Protein AF-A0A7C0UHA0-F1 (afdb_monomer_lite)

Structure (mmCIF, N/CA/C/O backbone):
data_AF-A0A7C0UHA0-F1
#
_entry.id   AF-A0A7C0UHA0-F1
#
loop_
_atom_site.group_PDB
_atom_site.id
_atom_site.type_symbol
_atom_site.label_atom_id
_atom_site.label_alt_id
_atom_site.label_comp_id
_atom_site.label_asym_id
_atom_site.label_entity_id
_atom_site.label_seq_id
_atom_site.pdbx_PDB_ins_code
_atom_site.Cartn_x
_atom_site.Cartn_y
_atom_site.Cartn_z
_atom_site.occupancy
_atom_site.B_iso_or_equiv
_atom_site.auth_seq_id
_atom_site.auth_comp_id
_atom_site.auth_asym_id
_atom_site.auth_atom_id
_atom_site.pdbx_PDB_model_num
ATOM 1 N N . MET A 1 1 ? -36.559 15.722 -3.805 1.00 41.97 1 MET A N 1
ATOM 2 C CA . MET A 1 1 ? -35.726 14.873 -4.684 1.00 41.97 1 MET A CA 1
ATOM 3 C C . MET A 1 1 ? -35.738 13.474 -4.104 1.00 41.97 1 MET A C 1
ATOM 5 O O . MET A 1 1 ? -35.528 13.350 -2.907 1.00 41.97 1 MET A O 1
ATOM 9 N N . LYS A 1 2 ? -36.074 12.450 -4.891 1.00 35.34 2 LYS A N 1
ATOM 10 C CA . LYS A 1 2 ? -36.015 11.061 -4.423 1.00 35.34 2 LYS A CA 1
ATOM 11 C C . LYS A 1 2 ? -34.538 10.680 -4.286 1.00 35.34 2 LYS A C 1
ATOM 13 O O . LYS A 1 2 ? -33.878 10.497 -5.303 1.00 35.34 2 LYS A O 1
ATOM 18 N N . SER A 1 3 ? -34.020 10.620 -3.060 1.00 50.97 3 SER A N 1
ATOM 19 C CA . SER A 1 3 ? -32.762 9.931 -2.776 1.00 50.97 3 SER A CA 1
ATOM 20 C C . SER A 1 3 ? -33.028 8.439 -2.930 1.00 50.97 3 SER A C 1
ATOM 22 O O . SER 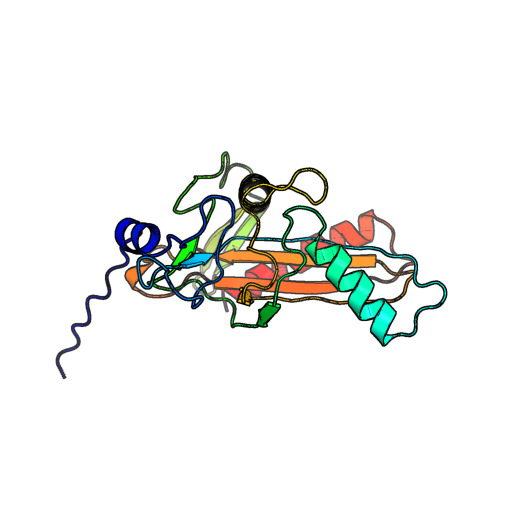A 1 3 ? -33.763 7.866 -2.136 1.00 50.97 3 SER A O 1
ATOM 24 N N . ASN A 1 4 ? -32.511 7.838 -3.990 1.00 47.25 4 ASN A N 1
ATOM 25 C CA . ASN A 1 4 ? -32.439 6.391 -4.142 1.00 47.25 4 ASN A CA 1
ATOM 26 C C . ASN A 1 4 ? -31.313 6.109 -5.130 1.00 47.25 4 ASN A C 1
ATOM 28 O O . ASN A 1 4 ? -31.542 5.820 -6.301 1.00 47.25 4 ASN A O 1
ATOM 32 N N . SER A 1 5 ? -30.081 6.238 -4.661 1.00 51.94 5 SER A N 1
ATOM 33 C CA . SER A 1 5 ? -28.991 5.487 -5.256 1.00 51.94 5 SER A CA 1
ATOM 34 C C . SER A 1 5 ? -28.616 4.411 -4.248 1.00 51.94 5 SER A C 1
ATOM 36 O O . SER A 1 5 ? -27.812 4.652 -3.351 1.00 51.94 5 SER A O 1
ATOM 38 N N . ASN A 1 6 ? -29.265 3.250 -4.358 1.00 59.28 6 ASN A N 1
ATOM 39 C CA . ASN A 1 6 ? -28.831 2.022 -3.695 1.00 59.28 6 ASN A CA 1
ATOM 40 C C . ASN A 1 6 ? -27.513 1.583 -4.348 1.00 59.28 6 ASN A C 1
ATOM 42 O O . ASN A 1 6 ? -27.496 0.651 -5.148 1.00 59.28 6 ASN A O 1
ATOM 46 N N . TYR A 1 7 ? -26.422 2.298 -4.084 1.00 72.06 7 TYR A N 1
ATOM 47 C CA . TYR A 1 7 ? -25.094 1.800 -4.404 1.00 72.06 7 TYR A CA 1
ATOM 48 C C . TYR A 1 7 ? -24.755 0.739 -3.361 1.00 72.06 7 TYR A C 1
ATOM 50 O O . TYR A 1 7 ? -24.216 1.040 -2.304 1.00 72.06 7 TYR A O 1
ATOM 58 N N . GLN A 1 8 ? -25.177 -0.493 -3.628 1.00 89.62 8 GLN A N 1
ATOM 59 C CA . GLN A 1 8 ? -24.860 -1.631 -2.782 1.00 89.62 8 GLN A CA 1
ATOM 60 C C . GLN A 1 8 ? -23.464 -2.127 -3.145 1.00 89.62 8 GLN A C 1
ATOM 62 O O . GLN A 1 8 ? -23.189 -2.394 -4.316 1.00 89.62 8 GLN A O 1
ATOM 67 N N . TYR A 1 9 ? -22.588 -2.234 -2.149 1.00 93.94 9 TYR A N 1
ATOM 68 C CA . TYR A 1 9 ? -21.296 -2.875 -2.343 1.00 93.94 9 TYR A CA 1
ATOM 69 C C . TYR A 1 9 ? -21.502 -4.364 -2.641 1.00 93.94 9 TYR A C 1
ATOM 71 O O . TYR A 1 9 ? -22.124 -5.078 -1.851 1.00 93.94 9 TYR A O 1
ATOM 79 N N . ASP A 1 10 ? -20.975 -4.817 -3.776 1.00 93.94 10 ASP A N 1
ATOM 80 C CA . ASP A 1 10 ? -20.978 -6.216 -4.192 1.00 93.94 10 ASP A CA 1
ATOM 81 C C . ASP A 1 10 ? -19.529 -6.652 -4.477 1.00 93.94 10 ASP A C 1
ATOM 83 O O . ASP A 1 10 ? -18.988 -6.327 -5.541 1.00 93.94 10 ASP A O 1
ATOM 87 N N . PRO A 1 11 ? -18.869 -7.355 -3.536 1.00 93.38 11 PRO A N 1
ATOM 88 C CA . PRO A 1 11 ? -17.482 -7.768 -3.708 1.00 93.38 11 PRO A CA 1
ATOM 89 C C . PRO A 1 11 ? -17.306 -8.715 -4.896 1.00 93.38 11 PRO A C 1
ATOM 91 O O . PRO A 1 11 ? -16.281 -8.647 -5.566 1.00 93.38 11 PRO A O 1
ATOM 94 N N . GLU A 1 12 ? -18.288 -9.568 -5.201 1.00 95.19 12 GLU A N 1
ATOM 95 C CA . GLU A 1 12 ? -18.186 -10.520 -6.307 1.00 95.19 12 GLU A CA 1
ATOM 96 C C . GLU A 1 12 ? -18.214 -9.789 -7.653 1.00 95.19 12 GLU A C 1
ATOM 98 O O . GLU A 1 12 ? -17.361 -10.034 -8.509 1.00 95.19 12 GLU A O 1
ATOM 103 N N . ALA A 1 13 ? -19.129 -8.828 -7.819 1.00 95.56 13 ALA A N 1
ATOM 104 C CA . ALA A 1 13 ? -19.167 -7.986 -9.014 1.00 95.56 13 ALA A CA 1
ATOM 105 C C . ALA A 1 13 ? -17.880 -7.163 -9.184 1.00 95.56 13 ALA A C 1
ATOM 107 O O . ALA A 1 13 ? -17.364 -7.051 -10.298 1.00 95.56 13 ALA A O 1
ATOM 108 N N . VAL A 1 14 ? -17.337 -6.620 -8.087 1.00 96.94 14 VAL A N 1
ATOM 109 C CA . VAL A 1 14 ? -16.064 -5.885 -8.107 1.00 96.94 14 VAL A CA 1
ATOM 110 C C . VAL A 1 14 ? -14.909 -6.784 -8.535 1.00 96.94 14 VAL A C 1
ATOM 112 O O . VAL A 1 14 ? -14.166 -6.418 -9.441 1.00 96.94 14 VAL A O 1
ATOM 115 N N . ILE A 1 15 ? -14.768 -7.960 -7.922 1.00 97.00 15 ILE A N 1
ATOM 116 C CA . ILE A 1 15 ? -13.673 -8.894 -8.205 1.00 97.00 15 ILE A CA 1
ATOM 117 C C . ILE A 1 15 ? -13.745 -9.382 -9.655 1.00 97.00 15 ILE A C 1
ATOM 119 O O . ILE A 1 15 ? -12.743 -9.345 -10.368 1.00 97.00 15 ILE A O 1
ATOM 123 N N . ASN A 1 16 ? -14.933 -9.766 -10.126 1.00 96.56 16 ASN A N 1
ATOM 124 C CA . ASN A 1 16 ? -15.129 -10.217 -11.506 1.00 96.56 16 ASN A CA 1
ATOM 125 C C . ASN A 1 16 ? -14.888 -9.098 -12.532 1.00 96.56 16 ASN A C 1
ATOM 127 O O . ASN A 1 16 ? -14.521 -9.377 -13.674 1.00 96.56 16 ASN A O 1
ATOM 131 N N . GLY A 1 17 ? -15.069 -7.838 -12.131 1.00 96.38 17 GL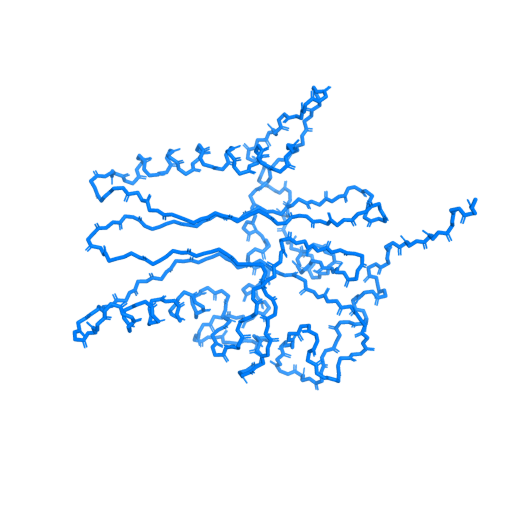Y A N 1
ATOM 132 C CA . GLY A 1 17 ? -14.764 -6.652 -12.929 1.00 96.38 17 GLY A CA 1
ATOM 133 C C . GLY A 1 17 ? -13.315 -6.162 -12.832 1.00 96.38 17 GLY A C 1
ATOM 134 O O . GLY A 1 17 ? -13.022 -5.124 -13.416 1.00 96.38 17 GLY A O 1
ATOM 135 N N . ALA A 1 18 ? -12.442 -6.851 -12.091 1.00 97.12 18 ALA A N 1
ATOM 136 C CA . ALA A 1 18 ? -11.051 -6.466 -11.844 1.00 97.12 18 ALA A CA 1
ATOM 137 C C . ALA A 1 18 ? -10.043 -7.485 -12.418 1.00 97.12 18 ALA A C 1
ATOM 139 O O . ALA A 1 18 ? -8.989 -7.723 -11.827 1.00 97.12 18 ALA A O 1
ATOM 140 N N . VAL A 1 19 ? -10.370 -8.111 -13.553 1.00 96.44 19 VAL A N 1
ATOM 141 C CA . VAL A 1 19 ? -9.507 -9.090 -14.235 1.00 96.44 19 VAL A CA 1
ATOM 142 C C . VAL A 1 19 ? -8.822 -8.410 -15.420 1.00 96.44 19 VAL A C 1
ATOM 144 O O . VAL A 1 19 ? -9.500 -7.838 -16.272 1.00 96.44 19 VAL A O 1
ATOM 147 N N . GLY A 1 20 ? -7.487 -8.434 -15.449 1.00 94.62 20 GLY A N 1
ATOM 148 C CA . GLY A 1 20 ? -6.684 -7.888 -16.549 1.00 94.62 20 GLY A CA 1
ATOM 149 C C . GLY A 1 20 ? -6.580 -8.835 -17.749 1.00 94.62 20 GLY A C 1
ATOM 150 O O . GLY A 1 20 ? -7.027 -9.978 -17.685 1.00 94.62 20 GLY A O 1
ATOM 151 N N . SER A 1 21 ? -5.965 -8.359 -18.832 1.00 93.44 21 SER A N 1
ATOM 152 C CA . SER A 1 21 ? -5.738 -9.127 -20.068 1.00 93.44 21 SER A CA 1
ATOM 153 C C . SER A 1 21 ? -4.567 -10.110 -20.002 1.00 93.44 21 SER A C 1
ATOM 155 O O . SER A 1 21 ? -4.439 -10.956 -20.883 1.00 93.44 21 SER A O 1
ATOM 157 N N . GLU A 1 22 ? -3.700 -9.973 -19.000 1.00 95.62 22 GLU A N 1
ATOM 158 C CA . GLU A 1 22 ? -2.449 -10.719 -18.892 1.00 95.62 22 GLU A CA 1
ATOM 159 C C . GLU A 1 22 ? -2.578 -11.883 -17.906 1.00 95.62 22 GLU A C 1
ATOM 161 O O . GLU A 1 22 ? -3.035 -11.702 -16.777 1.00 95.62 22 GLU A O 1
ATOM 166 N N . ASP A 1 23 ? -2.111 -13.065 -18.311 1.00 94.25 23 ASP A N 1
ATOM 167 C CA . ASP A 1 23 ? -2.143 -14.269 -17.469 1.00 94.25 23 ASP A CA 1
ATOM 168 C C . ASP A 1 23 ? -1.062 -14.242 -16.372 1.00 94.25 23 ASP A C 1
ATOM 170 O O . ASP A 1 23 ? -1.275 -14.714 -15.253 1.00 94.25 23 ASP A O 1
ATOM 174 N N . ASP A 1 24 ? 0.105 -13.676 -16.693 1.00 96.56 24 ASP A N 1
ATOM 175 C CA . ASP A 1 24 ? 1.300 -13.726 -15.843 1.00 96.56 24 ASP A CA 1
ATOM 176 C C . ASP A 1 24 ? 1.510 -12.456 -15.006 1.00 96.56 24 ASP A C 1
ATOM 178 O O . ASP A 1 24 ? 2.382 -12.430 -14.137 1.00 96.56 24 ASP A O 1
ATOM 182 N N . PHE A 1 25 ? 0.721 -11.401 -15.231 1.00 97.94 25 PHE A N 1
ATOM 183 C CA . PHE A 1 25 ? 0.912 -10.104 -14.581 1.00 97.94 25 PHE A CA 1
ATOM 184 C C . PHE A 1 25 ? -0.397 -9.514 -14.074 1.00 97.94 25 PHE A C 1
ATOM 186 O O . PHE A 1 25 ? -1.432 -9.562 -14.734 1.00 97.94 25 PHE A O 1
ATOM 193 N N . CYS A 1 26 ? -0.336 -8.859 -12.917 1.00 97.75 26 CYS A N 1
ATOM 194 C CA . CYS A 1 26 ? -1.403 -7.945 -12.539 1.00 97.75 26 CYS A CA 1
ATOM 195 C C . CYS A 1 26 ? -1.353 -6.677 -13.405 1.00 97.75 26 CYS A C 1
ATOM 197 O O . CYS A 1 26 ? -0.287 -6.202 -13.802 1.00 97.75 26 CYS A O 1
ATOM 199 N N . MET A 1 27 ? -2.522 -6.086 -13.637 1.00 95.81 27 MET A N 1
ATOM 200 C CA . MET A 1 27 ? -2.668 -4.827 -14.363 1.00 95.81 27 MET A CA 1
ATOM 201 C C . MET A 1 27 ? -3.122 -3.727 -13.408 1.00 95.81 27 MET A C 1
ATOM 203 O O . MET A 1 27 ? -3.935 -3.960 -12.513 1.00 95.81 27 MET A O 1
ATOM 207 N N . GLY A 1 28 ? -2.597 -2.514 -13.585 1.00 95.19 28 GLY A N 1
ATOM 208 C CA . GLY A 1 28 ? -3.086 -1.359 -12.838 1.00 95.19 28 GLY A CA 1
ATOM 209 C C . GLY A 1 28 ? -4.507 -0.987 -13.268 1.00 95.19 28 GLY A C 1
ATOM 210 O O . GLY A 1 28 ? -4.880 -1.151 -14.432 1.00 95.19 28 GLY A O 1
ATOM 211 N N . TYR A 1 29 ? -5.302 -0.447 -12.347 1.00 95.12 29 TYR A N 1
ATOM 212 C CA . TYR A 1 29 ? -6.627 0.080 -12.675 1.00 95.12 29 TYR A CA 1
ATOM 213 C C . TYR A 1 29 ? -6.539 1.164 -13.767 1.00 95.12 29 TYR A C 1
ATOM 215 O O . TYR A 1 29 ? -5.592 1.948 -13.780 1.00 95.12 29 TYR A O 1
ATOM 223 N N . LEU A 1 30 ? -7.535 1.212 -14.661 1.00 92.81 30 LEU A N 1
ATOM 224 C CA . LEU A 1 30 ? -7.614 2.082 -15.852 1.00 92.81 30 LEU A CA 1
ATOM 225 C C . LEU A 1 30 ? -6.666 1.744 -17.015 1.00 92.81 30 LEU A C 1
ATOM 227 O O . LEU A 1 30 ? -6.732 2.423 -18.042 1.00 92.81 30 LEU A O 1
ATOM 231 N N . ASN A 1 31 ? -5.830 0.705 -16.914 1.00 93.81 31 ASN A N 1
ATOM 232 C CA . ASN A 1 31 ? -5.215 0.148 -18.123 1.00 93.81 31 ASN A CA 1
ATOM 233 C C . ASN A 1 31 ? -6.309 -0.478 -19.015 1.00 93.81 31 ASN A C 1
ATOM 235 O O . ASN A 1 31 ? -7.347 -0.903 -18.495 1.00 93.81 31 ASN A O 1
ATOM 239 N N . PRO A 1 32 ? -6.122 -0.494 -20.348 1.00 92.62 32 PRO A N 1
ATOM 240 C CA . PRO A 1 32 ? -7.105 -1.059 -21.268 1.00 92.62 32 PRO A CA 1
ATOM 241 C C . PRO A 1 32 ? -7.346 -2.553 -21.010 1.00 92.62 32 PRO A C 1
ATOM 243 O O . PRO A 1 32 ? -6.549 -3.224 -20.359 1.00 92.62 32 PRO A O 1
ATOM 246 N N . ASP A 1 33 ? -8.459 -3.049 -21.550 1.00 93.12 33 ASP A N 1
ATOM 247 C CA . ASP A 1 33 ? -8.808 -4.475 -21.617 1.00 93.12 33 ASP A CA 1
ATOM 248 C C . ASP A 1 33 ? -9.088 -5.175 -20.274 1.00 93.12 33 ASP A C 1
ATOM 250 O O . ASP A 1 33 ? -9.192 -6.400 -20.217 1.00 93.12 33 ASP A O 1
ATOM 254 N N . ALA A 1 34 ? -9.308 -4.408 -19.200 1.00 91.00 34 ALA A N 1
ATOM 255 C CA . ALA A 1 34 ? -9.894 -4.941 -17.972 1.00 91.00 34 ALA A CA 1
ATOM 256 C C . ALA A 1 34 ? -11.340 -5.428 -18.201 1.00 91.00 34 ALA A C 1
ATOM 258 O O . ALA A 1 34 ? -12.113 -4.819 -18.947 1.00 91.00 34 ALA A O 1
ATOM 259 N N . SER A 1 35 ? -11.734 -6.499 -17.506 1.00 93.81 35 SER A N 1
ATOM 260 C CA . SER A 1 35 ? -13.065 -7.117 -1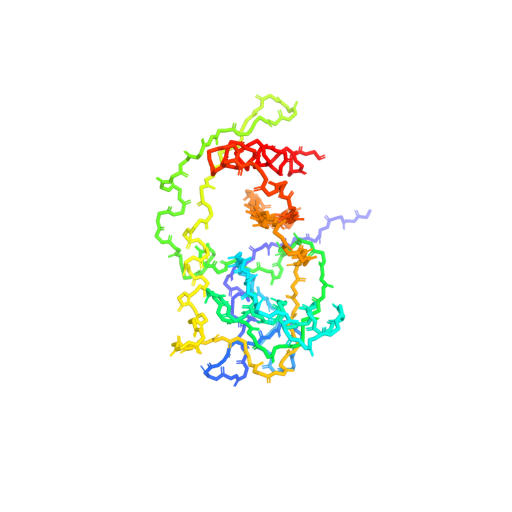7.618 1.00 93.81 35 SER A CA 1
ATOM 261 C C . SER A 1 35 ? -14.225 -6.209 -17.188 1.00 93.81 35 SER A C 1
ATOM 263 O O . SER A 1 35 ? -15.377 -6.462 -17.550 1.00 93.81 35 SER A O 1
ATOM 265 N N . GLY A 1 36 ? -13.951 -5.158 -16.414 1.00 94.62 36 GLY A N 1
ATOM 266 C CA . GLY A 1 36 ? -14.956 -4.229 -15.920 1.00 94.62 36 GLY A CA 1
ATOM 267 C C . GLY A 1 36 ? -14.362 -3.008 -15.221 1.00 94.62 36 GLY A C 1
ATOM 268 O O . GLY A 1 36 ? -13.251 -2.573 -15.508 1.00 94.62 36 GLY A O 1
ATOM 269 N N . ASN A 1 37 ? -15.147 -2.433 -14.307 1.00 94.19 37 ASN A N 1
ATOM 270 C CA . ASN A 1 37 ? -14.803 -1.200 -13.585 1.00 94.19 37 ASN A CA 1
ATOM 271 C C . ASN A 1 37 ? -14.272 -1.453 -12.164 1.00 94.19 37 ASN A C 1
ATOM 273 O O . ASN A 1 37 ? -14.151 -0.507 -11.382 1.00 94.19 37 ASN A O 1
ATOM 277 N N . GLY A 1 38 ? -14.050 -2.717 -11.801 1.00 96.50 38 GLY A N 1
ATOM 278 C CA . GLY A 1 38 ? -13.551 -3.088 -10.485 1.00 96.50 38 GLY A CA 1
ATOM 279 C C . GLY A 1 38 ? -12.047 -2.856 -10.374 1.00 96.50 38 GLY A C 1
ATOM 280 O O . GLY A 1 38 ? -11.328 -2.847 -11.372 1.00 96.50 38 GLY A O 1
ATOM 281 N N . TYR A 1 39 ? -11.555 -2.699 -9.151 1.00 97.44 39 TYR A N 1
ATOM 282 C CA . TYR A 1 39 ? -10.124 -2.723 -8.867 1.00 97.44 39 TYR A CA 1
ATOM 283 C C . TYR A 1 39 ? -9.824 -3.441 -7.559 1.00 97.44 39 TYR A C 1
ATOM 285 O O . TYR A 1 39 ? -10.626 -3.448 -6.623 1.00 97.44 39 TYR A O 1
ATOM 293 N N . ILE A 1 40 ? -8.626 -4.017 -7.488 1.00 98.19 40 ILE A N 1
ATOM 294 C CA . ILE A 1 40 ? -8.110 -4.641 -6.276 1.00 98.19 40 ILE A CA 1
ATOM 295 C C . ILE A 1 40 ? -7.020 -3.747 -5.684 1.00 98.19 40 ILE A C 1
ATOM 297 O O . ILE A 1 40 ? -5.991 -3.505 -6.308 1.00 98.19 40 ILE A O 1
ATOM 301 N N . SER A 1 41 ? -7.244 -3.257 -4.469 1.00 97.88 41 SER A N 1
ATOM 302 C CA . SER A 1 41 ? -6.224 -2.602 -3.655 1.00 97.88 41 SER A CA 1
ATOM 303 C C . SER A 1 41 ? -5.452 -3.645 -2.849 1.00 97.88 41 SER A C 1
ATOM 305 O O . SER A 1 41 ? -6.016 -4.618 -2.352 1.00 97.88 41 SER A O 1
ATOM 307 N N . THR A 1 42 ? -4.156 -3.425 -2.675 1.00 97.88 42 THR A N 1
ATOM 308 C CA . THR A 1 42 ? -3.269 -4.296 -1.898 1.00 97.88 42 THR A CA 1
ATOM 309 C C . THR A 1 42 ? -2.266 -3.434 -1.135 1.00 97.88 42 THR A C 1
ATOM 311 O O . THR A 1 42 ? -2.123 -2.253 -1.449 1.00 97.88 42 THR A O 1
ATOM 314 N N . LEU A 1 43 ? -1.599 -3.980 -0.116 1.00 97.62 43 LEU A N 1
ATOM 315 C CA . LEU A 1 43 ? -0.708 -3.197 0.743 1.00 97.62 43 LEU A CA 1
ATOM 316 C C . LEU A 1 43 ? 0.750 -3.573 0.508 1.00 97.62 43 LEU A C 1
ATOM 318 O O . LEU A 1 43 ? 1.121 -4.744 0.576 1.00 97.62 43 LEU A O 1
ATOM 322 N N . LYS A 1 44 ? 1.594 -2.560 0.338 1.00 97.31 44 LYS A N 1
ATOM 323 C CA . LYS A 1 44 ? 3.047 -2.698 0.343 1.00 97.31 44 LYS A CA 1
ATOM 324 C C . LYS A 1 44 ? 3.620 -1.725 1.363 1.00 97.31 44 LYS A C 1
ATOM 326 O O . LYS A 1 44 ? 3.225 -0.567 1.411 1.00 97.31 44 LYS A O 1
ATOM 331 N N . LEU A 1 45 ? 4.564 -2.212 2.156 1.00 96.94 45 LEU A N 1
ATOM 332 C CA . LEU A 1 45 ? 5.358 -1.415 3.076 1.00 96.94 45 LEU A CA 1
ATOM 333 C C . LEU A 1 45 ? 6.788 -1.926 2.981 1.00 96.94 45 LEU A C 1
ATOM 335 O O . LEU A 1 45 ? 7.010 -3.119 3.165 1.00 96.94 45 LEU A O 1
ATOM 339 N N . SER A 1 46 ? 7.731 -1.051 2.651 1.00 96.75 46 SER A N 1
ATOM 340 C CA . SER A 1 46 ? 9.130 -1.434 2.496 1.00 96.75 46 SER A CA 1
ATOM 341 C C . SER A 1 46 ? 10.055 -0.276 2.850 1.00 96.75 46 SER A C 1
ATOM 343 O O . SER A 1 46 ? 9.634 0.881 2.943 1.00 96.75 46 SER A O 1
ATOM 345 N N . VAL A 1 47 ? 11.321 -0.619 3.063 1.00 95.44 47 VAL A N 1
ATOM 346 C CA . VAL A 1 47 ? 12.440 0.312 3.184 1.00 95.44 47 VAL A CA 1
ATOM 347 C C . VAL A 1 47 ? 13.589 -0.192 2.312 1.00 95.44 47 VAL A C 1
ATOM 349 O O . VAL A 1 47 ? 13.864 -1.392 2.236 1.00 95.44 47 VAL A O 1
ATOM 352 N N . GLY A 1 48 ? 14.269 0.732 1.636 1.00 92.94 48 GLY A N 1
ATOM 353 C CA . GLY A 1 48 ? 15.383 0.442 0.738 1.00 92.94 48 GLY A CA 1
ATOM 354 C C . GLY A 1 48 ? 16.632 1.221 1.127 1.00 92.94 48 GLY A C 1
ATOM 355 O O . GLY A 1 48 ? 16.556 2.370 1.551 1.00 92.94 48 GLY A O 1
ATOM 356 N N . MET A 1 49 ? 17.799 0.600 0.964 1.00 93.06 49 MET A N 1
ATOM 357 C CA . MET A 1 49 ? 19.092 1.266 1.108 1.00 93.06 49 MET A CA 1
ATOM 358 C C . MET A 1 49 ? 19.949 0.974 -0.113 1.00 93.06 49 MET A C 1
ATOM 360 O O . MET A 1 49 ? 20.001 -0.160 -0.591 1.00 93.06 49 MET A O 1
ATOM 364 N N . VAL A 1 50 ? 20.650 1.993 -0.598 1.00 92.81 50 VAL A N 1
ATOM 365 C CA . VAL A 1 50 ? 21.544 1.887 -1.753 1.00 92.81 50 VAL A CA 1
ATOM 366 C C . VAL A 1 50 ? 22.847 2.622 -1.476 1.00 92.81 50 VAL A C 1
ATOM 368 O O . VAL A 1 50 ? 22.897 3.571 -0.692 1.00 92.81 50 VAL A O 1
ATOM 371 N N . SER A 1 51 ? 23.925 2.179 -2.120 1.00 91.31 51 SER A N 1
ATOM 372 C CA . SER A 1 51 ? 25.166 2.947 -2.122 1.00 91.31 51 SER A CA 1
ATOM 373 C C . SER A 1 51 ? 25.027 4.120 -3.082 1.00 91.31 51 SER A C 1
ATOM 375 O O . SER A 1 51 ? 24.731 3.932 -4.256 1.00 91.31 51 SER A O 1
ATOM 377 N N . VAL A 1 52 ? 25.296 5.320 -2.583 1.00 85.75 52 VAL A N 1
ATOM 378 C CA . VAL A 1 52 ? 25.173 6.575 -3.336 1.00 85.75 52 VAL A CA 1
ATOM 379 C C . VAL A 1 52 ? 26.480 7.021 -4.004 1.00 85.75 52 VAL A C 1
ATOM 381 O O . VAL A 1 52 ? 26.656 8.173 -4.392 1.00 85.75 52 VAL A O 1
ATOM 384 N N . LYS A 1 53 ? 27.468 6.126 -4.099 1.00 89.50 53 LYS A N 1
ATOM 385 C CA . LYS A 1 53 ? 28.788 6.475 -4.632 1.00 89.50 53 LYS A CA 1
ATOM 386 C C . LYS A 1 53 ? 28.676 6.871 -6.109 1.00 89.50 53 LYS A C 1
ATOM 388 O O . LYS A 1 53 ? 28.250 6.063 -6.925 1.00 89.50 53 LYS A O 1
ATOM 393 N N . ASN A 1 54 ? 29.175 8.064 -6.440 1.00 90.69 54 ASN A N 1
ATOM 394 C CA . ASN A 1 54 ? 29.147 8.654 -7.786 1.00 90.69 54 ASN A CA 1
ATOM 395 C C . ASN A 1 54 ? 27.738 8.972 -8.317 1.00 90.69 54 ASN A C 1
ATOM 397 O O . ASN A 1 54 ? 27.561 9.054 -9.530 1.00 90.69 54 ASN A O 1
ATOM 401 N N . LEU A 1 55 ? 26.762 9.146 -7.428 1.00 91.62 55 LEU A N 1
ATOM 402 C CA . LEU A 1 55 ? 25.439 9.654 -7.768 1.00 91.62 55 LEU A CA 1
ATOM 403 C C . LEU A 1 55 ? 25.317 11.113 -7.310 1.00 91.62 55 LEU A C 1
ATOM 405 O O . LEU A 1 55 ? 25.989 11.541 -6.368 1.00 91.62 55 LEU A O 1
ATOM 409 N N . ASP A 1 56 ? 24.492 11.879 -8.012 1.00 92.50 56 ASP A N 1
ATOM 410 C CA . ASP A 1 56 ? 24.003 13.176 -7.544 1.00 92.50 56 ASP A CA 1
ATOM 411 C C . ASP A 1 56 ? 22.720 12.992 -6.722 1.00 92.50 56 ASP A C 1
ATOM 413 O O . ASP A 1 56 ? 22.098 11.938 -6.757 1.00 92.50 56 ASP A O 1
ATOM 417 N N . GLU A 1 57 ? 22.291 14.017 -5.991 1.00 91.38 57 GLU A N 1
ATOM 418 C CA . GLU A 1 57 ? 21.129 13.933 -5.092 1.00 91.38 57 GLU A CA 1
ATOM 419 C C . GLU A 1 57 ? 19.849 13.402 -5.768 1.00 91.38 57 GLU A C 1
ATOM 421 O O . GLU A 1 57 ? 19.081 12.663 -5.152 1.00 91.38 57 GLU A O 1
ATOM 426 N N . VAL A 1 58 ? 19.634 13.723 -7.047 1.00 93.94 58 VAL A N 1
ATOM 427 C CA . VAL A 1 58 ? 18.449 13.278 -7.793 1.00 93.94 58 VAL A CA 1
ATOM 428 C C . VAL A 1 58 ? 18.544 11.788 -8.108 1.00 93.94 58 VAL A C 1
ATOM 430 O O . VAL A 1 58 ? 17.602 11.036 -7.867 1.00 93.94 58 VAL A O 1
ATOM 433 N N . THR A 1 59 ? 19.688 11.346 -8.620 1.00 94.25 59 THR A N 1
ATOM 434 C CA . THR A 1 59 ? 19.932 9.936 -8.948 1.00 94.25 59 THR A CA 1
ATOM 435 C C . THR A 1 59 ? 20.054 9.060 -7.700 1.00 94.25 59 THR A C 1
ATOM 437 O O . THR A 1 59 ? 19.626 7.909 -7.729 1.00 94.25 59 THR A O 1
ATOM 440 N N . GLU A 1 60 ? 20.542 9.605 -6.581 1.00 93.44 60 GLU A N 1
ATOM 441 C CA . GLU A 1 60 ? 20.444 8.987 -5.251 1.00 93.44 60 GLU A CA 1
ATOM 442 C C . GLU A 1 60 ? 18.975 8.726 -4.882 1.00 93.44 60 GLU A C 1
ATOM 444 O O . GLU 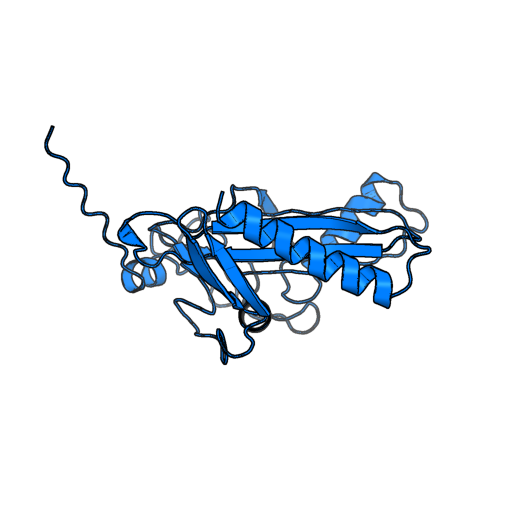A 1 60 ? 18.622 7.607 -4.500 1.00 93.44 60 GLU A O 1
ATOM 449 N N . GLY A 1 61 ? 18.124 9.745 -5.056 1.00 93.06 61 GLY A N 1
ATOM 450 C CA . GLY A 1 61 ? 16.673 9.676 -4.892 1.00 93.06 61 GLY A CA 1
ATOM 451 C C . GLY A 1 61 ? 16.049 8.533 -5.681 1.00 93.06 61 GLY A C 1
ATOM 452 O O . GLY A 1 61 ? 15.501 7.605 -5.086 1.00 93.06 61 GLY A O 1
ATOM 453 N N . ILE A 1 62 ? 16.218 8.568 -7.003 1.00 94.19 62 ILE A N 1
ATOM 454 C CA . ILE A 1 62 ? 15.650 7.592 -7.943 1.00 94.19 62 ILE A CA 1
ATOM 455 C C . ILE A 1 62 ? 16.074 6.166 -7.581 1.00 94.19 62 ILE A C 1
ATOM 457 O O . ILE A 1 62 ? 15.236 5.308 -7.345 1.00 94.19 62 ILE A O 1
ATOM 461 N N . VAL A 1 63 ? 17.378 5.908 -7.448 1.00 95.00 63 VAL A N 1
ATOM 462 C CA . VAL A 1 63 ? 17.874 4.542 -7.218 1.00 95.00 63 VAL A CA 1
ATOM 463 C C . VAL A 1 63 ? 17.418 3.994 -5.860 1.00 95.00 63 VAL A C 1
ATOM 465 O O . VAL A 1 63 ? 17.170 2.794 -5.725 1.00 95.00 63 VAL A O 1
ATOM 468 N N . SER A 1 64 ? 17.296 4.853 -4.841 1.00 94.88 64 SER A N 1
ATOM 469 C CA . SER A 1 64 ? 16.766 4.446 -3.533 1.00 94.88 64 SER A CA 1
ATOM 470 C C . SER A 1 64 ? 15.267 4.132 -3.571 1.00 94.88 64 SER A C 1
ATOM 472 O O . SER A 1 64 ? 14.836 3.160 -2.946 1.00 94.88 64 SER A O 1
ATOM 474 N N . TYR A 1 65 ? 14.499 4.913 -4.335 1.00 95.19 65 TYR A N 1
ATOM 475 C CA . TYR A 1 65 ? 13.068 4.725 -4.534 1.00 95.19 65 TYR A CA 1
ATOM 476 C C . TYR A 1 65 ? 12.793 3.424 -5.296 1.00 95.19 65 TYR A C 1
ATOM 478 O O . TYR A 1 65 ? 12.099 2.550 -4.776 1.00 95.19 65 TYR A O 1
ATOM 486 N N . ASP A 1 66 ? 13.465 3.215 -6.430 1.00 96.00 66 ASP A N 1
ATOM 487 C CA . ASP A 1 66 ? 13.358 1.995 -7.240 1.00 96.00 66 ASP A CA 1
ATOM 488 C C . ASP A 1 66 ? 13.751 0.742 -6.434 1.00 96.00 66 ASP A C 1
ATOM 490 O O . ASP A 1 66 ? 13.147 -0.328 -6.558 1.00 96.00 66 ASP A O 1
ATOM 494 N N . ARG A 1 67 ? 14.754 0.856 -5.548 1.00 96.31 67 ARG A N 1
ATOM 495 C CA . ARG A 1 67 ? 15.115 -0.231 -4.623 1.00 96.31 67 ARG A CA 1
ATOM 496 C C . ARG A 1 67 ? 13.966 -0.554 -3.666 1.00 96.31 67 ARG A C 1
ATOM 498 O O . ARG A 1 67 ? 13.727 -1.726 -3.393 1.00 96.31 67 ARG A O 1
ATOM 505 N N . CYS A 1 68 ? 13.267 0.455 -3.154 1.00 95.94 68 CYS A N 1
ATOM 506 C CA . CYS A 1 68 ? 12.100 0.259 -2.295 1.00 95.94 68 CYS A CA 1
ATOM 507 C C . CYS A 1 68 ? 10.941 -0.414 -3.058 1.00 95.94 68 CYS A C 1
ATOM 509 O O . CYS A 1 68 ? 10.290 -1.324 -2.539 1.00 95.94 68 CYS A O 1
ATOM 511 N N . GLU A 1 69 ? 10.723 -0.044 -4.323 1.00 97.19 69 GLU A N 1
ATOM 512 C CA . GLU A 1 69 ? 9.734 -0.693 -5.194 1.00 97.19 69 GLU A CA 1
ATOM 513 C C . GLU A 1 69 ? 10.039 -2.180 -5.427 1.00 97.19 69 GLU A C 1
ATOM 515 O O . GLU A 1 69 ? 9.128 -3.015 -5.409 1.00 97.19 69 GLU A O 1
ATOM 520 N N . ALA A 1 70 ? 11.318 -2.530 -5.583 1.00 97.50 70 ALA A N 1
ATOM 521 C CA . ALA A 1 70 ? 11.760 -3.905 -5.803 1.00 97.50 70 ALA A CA 1
ATOM 522 C C . ALA A 1 70 ? 11.777 -4.776 -4.531 1.00 97.50 70 ALA A C 1
ATOM 524 O O . ALA A 1 70 ? 11.603 -5.992 -4.624 1.00 97.50 70 ALA A O 1
ATOM 525 N N . ASN A 1 71 ? 11.984 -4.180 -3.354 1.00 97.31 71 ASN A N 1
ATOM 526 C CA . ASN A 1 71 ? 12.048 -4.907 -2.085 1.00 97.31 71 ASN A CA 1
ATOM 527 C C . ASN A 1 71 ? 10.677 -5.471 -1.656 1.00 97.31 71 ASN A C 1
ATOM 529 O O . ASN A 1 71 ? 9.632 -4.884 -1.930 1.00 97.31 71 ASN A O 1
ATOM 533 N N . ASP A 1 72 ? 10.670 -6.583 -0.919 1.00 97.56 72 ASP A N 1
ATOM 534 C CA . ASP A 1 72 ? 9.455 -7.260 -0.435 1.00 97.56 72 ASP A CA 1
ATOM 535 C C . ASP A 1 72 ? 8.496 -7.637 -1.582 1.00 97.56 72 ASP A C 1
ATOM 537 O O . ASP A 1 72 ? 8.890 -8.361 -2.494 1.00 97.56 72 ASP A O 1
ATOM 541 N N . ALA A 1 73 ? 7.238 -7.182 -1.556 1.00 98.25 73 ALA A N 1
ATOM 542 C CA . ALA A 1 73 ? 6.325 -7.357 -2.681 1.00 98.25 73 ALA A CA 1
ATOM 543 C C . ALA A 1 73 ? 6.826 -6.559 -3.897 1.00 98.25 73 ALA A C 1
ATOM 545 O O . ALA A 1 73 ? 6.798 -5.323 -3.886 1.00 98.25 73 ALA A O 1
ATOM 546 N N . TYR A 1 74 ? 7.280 -7.265 -4.933 1.00 98.62 74 TYR A N 1
ATOM 547 C CA . TYR A 1 74 ? 7.903 -6.656 -6.103 1.00 98.62 74 TYR A CA 1
ATOM 548 C C . TYR A 1 74 ? 6.889 -5.846 -6.916 1.00 98.62 74 TYR A C 1
ATOM 550 O O . TYR A 1 74 ? 5.939 -6.402 -7.466 1.00 98.62 74 TYR A O 1
ATOM 558 N N . ILE A 1 75 ? 7.119 -4.537 -7.023 1.00 98.12 75 ILE A N 1
ATOM 559 C CA . ILE A 1 75 ? 6.343 -3.632 -7.886 1.00 98.12 75 ILE A CA 1
ATOM 560 C C . ILE A 1 75 ? 7.243 -2.791 -8.798 1.00 98.12 75 ILE A C 1
ATOM 562 O O . ILE A 1 75 ? 6.806 -1.771 -9.309 1.00 98.12 75 ILE A O 1
ATOM 566 N N . GLY A 1 76 ? 8.508 -3.179 -8.975 1.00 97.06 76 GLY A N 1
ATOM 567 C CA . GLY A 1 76 ? 9.450 -2.404 -9.780 1.00 97.06 76 GLY A CA 1
ATOM 568 C C . GLY A 1 76 ? 9.049 -2.319 -11.256 1.00 97.06 76 GLY A C 1
ATOM 569 O O . GLY A 1 76 ? 8.317 -3.164 -11.771 1.00 97.06 76 GLY A O 1
ATOM 570 N N . GLN A 1 77 ? 9.618 -1.331 -11.953 1.00 97.06 77 GLN A N 1
ATOM 571 C CA . GLN A 1 77 ? 9.419 -1.092 -13.391 1.00 97.06 77 GLN A CA 1
ATOM 572 C C . GLN A 1 77 ? 7.990 -0.663 -13.770 1.00 97.06 77 GLN A C 1
ATOM 574 O O . GLN A 1 77 ? 7.585 -0.868 -14.912 1.00 97.06 77 GLN A O 1
ATOM 579 N N . ILE A 1 78 ? 7.227 -0.071 -12.851 1.00 97.94 78 ILE A N 1
ATOM 580 C CA . ILE A 1 78 ? 5.889 0.475 -13.124 1.00 97.94 78 ILE A CA 1
ATOM 581 C C . ILE A 1 78 ? 5.946 1.973 -13.429 1.00 97.94 78 ILE A C 1
ATOM 583 O O . ILE A 1 78 ? 6.909 2.659 -13.102 1.00 97.94 78 ILE A O 1
ATOM 587 N N . ASN A 1 79 ? 4.869 2.498 -14.008 1.00 97.50 79 ASN A N 1
ATOM 588 C CA . ASN A 1 79 ? 4.583 3.928 -13.993 1.00 97.50 79 ASN A CA 1
ATOM 589 C C . ASN A 1 79 ? 3.611 4.212 -12.836 1.00 97.50 79 ASN A C 1
ATOM 591 O O . ASN A 1 79 ? 2.400 4.034 -12.993 1.00 97.50 79 ASN A O 1
ATOM 595 N N . MET A 1 80 ? 4.122 4.604 -11.664 1.00 97.44 80 MET A N 1
ATOM 596 C CA . MET A 1 80 ? 3.274 4.880 -10.498 1.00 97.44 80 MET A CA 1
ATOM 597 C C . MET A 1 80 ? 2.489 6.190 -10.668 1.00 97.44 80 MET A C 1
ATOM 599 O O . MET A 1 80 ? 3.054 7.241 -10.968 1.00 97.44 80 MET A O 1
ATOM 603 N N . LEU A 1 81 ? 1.176 6.132 -10.438 1.00 96.75 81 LEU A N 1
ATOM 604 C CA . LEU A 1 81 ? 0.278 7.285 -10.414 1.00 96.75 81 LEU A CA 1
ATOM 605 C C . LEU A 1 81 ? -0.242 7.502 -8.992 1.00 96.75 81 LEU A C 1
ATOM 607 O O . LEU A 1 81 ? -0.978 6.666 -8.468 1.00 96.75 81 LEU A O 1
ATOM 611 N N . THR A 1 82 ? 0.094 8.637 -8.383 1.00 95.06 82 THR A N 1
ATOM 612 C CA . THR A 1 82 ? -0.361 8.957 -7.025 1.00 95.06 82 THR A CA 1
ATOM 613 C C . THR A 1 82 ? -1.852 9.295 -6.994 1.00 95.06 82 THR A C 1
ATOM 615 O O . THR A 1 82 ? -2.321 10.182 -7.710 1.00 95.06 82 THR A O 1
ATOM 618 N N . ALA A 1 83 ? -2.589 8.625 -6.111 1.00 93.75 83 ALA A N 1
ATOM 619 C CA . ALA A 1 83 ? -3.992 8.880 -5.808 1.00 93.75 83 ALA A CA 1
ATOM 620 C C . ALA A 1 83 ? -4.214 9.125 -4.308 1.00 93.75 83 ALA A C 1
ATOM 622 O O . ALA A 1 83 ? -3.315 8.973 -3.483 1.00 93.75 83 ALA A O 1
ATOM 623 N N . SER A 1 84 ? -5.434 9.531 -3.955 1.00 89.19 84 SER A N 1
ATOM 624 C CA . SER A 1 84 ? -5.862 9.620 -2.560 1.00 89.19 84 SER A CA 1
ATOM 625 C C . SER A 1 84 ? -6.106 8.233 -1.953 1.00 89.19 84 SER A C 1
ATOM 627 O O . SER A 1 84 ? -6.317 7.242 -2.650 1.00 89.19 84 SER A O 1
ATOM 629 N N . SER A 1 85 ? -6.095 8.171 -0.625 1.00 93.31 85 SER A N 1
ATOM 630 C CA . SER A 1 85 ? -5.950 6.936 0.147 1.00 93.31 85 SER A CA 1
ATOM 631 C C . SER A 1 85 ? -7.249 6.147 0.374 1.00 93.31 85 SER A C 1
ATOM 633 O O . SER A 1 85 ? -7.482 5.655 1.469 1.00 93.31 85 SER A O 1
ATOM 635 N N . PHE A 1 86 ? -8.119 6.002 -0.629 1.00 96.69 86 PHE A N 1
ATOM 636 C CA . PHE A 1 86 ? -9.421 5.330 -0.469 1.00 96.69 86 PHE A CA 1
ATOM 637 C C . PHE A 1 86 ? -9.565 4.058 -1.317 1.00 96.69 86 PHE A C 1
ATOM 639 O O . PHE A 1 86 ? -9.129 4.014 -2.464 1.00 96.69 86 PHE A O 1
ATOM 646 N N . CYS A 1 87 ? -10.267 3.054 -0.781 1.00 97.12 87 CYS A N 1
ATOM 647 C CA . CYS A 1 87 ? -10.790 1.903 -1.529 1.00 97.12 87 CYS A CA 1
ATOM 648 C C . CYS A 1 87 ? -12.322 1.906 -1.435 1.00 97.12 87 CYS A C 1
ATOM 650 O O . CYS A 1 87 ? -12.912 1.565 -0.409 1.00 97.12 87 CYS A O 1
ATOM 652 N N . GLY A 1 88 ? -12.954 2.402 -2.498 1.00 95.25 88 GLY A N 1
ATOM 653 C CA . GLY A 1 88 ? -14.386 2.693 -2.556 1.00 95.25 88 GLY A CA 1
ATOM 654 C C . GLY A 1 88 ? -15.255 1.509 -2.973 1.00 95.25 88 GLY A C 1
ATOM 655 O O . GLY A 1 88 ? -14.861 0.351 -2.887 1.00 95.25 88 GLY A O 1
ATOM 656 N N . LEU A 1 89 ? -16.451 1.827 -3.472 1.00 95.00 89 LEU A N 1
ATOM 657 C CA . LEU A 1 89 ? -17.474 0.847 -3.858 1.00 95.00 89 LEU A CA 1
ATOM 658 C C . LEU A 1 89 ? -17.061 -0.066 -5.020 1.00 95.00 89 LEU A C 1
ATOM 660 O O . LEU A 1 89 ? -17.513 -1.201 -5.085 1.00 95.00 89 LEU A O 1
ATOM 664 N N . ASN A 1 90 ? -16.186 0.413 -5.908 1.00 95.50 90 ASN A N 1
ATOM 665 C CA . ASN A 1 90 ? -15.610 -0.390 -6.992 1.00 95.50 90 ASN A CA 1
ATOM 666 C C . ASN A 1 90 ? -14.292 -1.074 -6.588 1.00 95.50 90 ASN A C 1
ATOM 668 O O . ASN A 1 90 ? -13.620 -1.650 -7.436 1.00 95.50 90 ASN A O 1
ATOM 672 N N . GLY A 1 91 ? -13.891 -0.963 -5.321 1.00 96.94 91 GLY A N 1
ATOM 673 C CA . GLY A 1 91 ? -12.642 -1.505 -4.809 1.00 96.94 91 GLY A CA 1
ATOM 674 C C . GLY A 1 91 ? -12.859 -2.749 -3.955 1.00 96.94 91 GLY A C 1
ATOM 675 O O . GLY A 1 91 ? -13.802 -2.829 -3.171 1.00 96.94 91 GLY A O 1
ATOM 676 N N . ALA A 1 92 ? -11.967 -3.721 -4.063 1.00 97.88 92 ALA A N 1
ATOM 677 C CA . ALA A 1 92 ? -11.832 -4.820 -3.112 1.00 97.88 92 ALA A CA 1
ATOM 678 C C . ALA A 1 92 ? -10.382 -4.894 -2.619 1.00 97.88 92 ALA A C 1
ATOM 680 O O . ALA A 1 92 ? -9.475 -4.372 -3.260 1.00 97.88 92 ALA A O 1
ATOM 681 N N . VAL A 1 93 ? -10.150 -5.499 -1.461 1.00 98.12 93 VAL A N 1
ATOM 682 C CA . VAL A 1 93 ? -8.843 -5.566 -0.805 1.00 98.12 93 VAL A CA 1
ATOM 683 C C . VAL A 1 93 ? -8.296 -6.986 -0.885 1.00 98.12 93 VAL A C 1
ATOM 685 O O . VAL A 1 93 ? -8.878 -7.923 -0.329 1.00 98.12 93 VAL A O 1
ATOM 688 N N . TRP A 1 94 ? -7.138 -7.142 -1.526 1.00 98.25 94 TRP A N 1
ATOM 689 C CA . TRP A 1 94 ? -6.408 -8.406 -1.568 1.00 98.25 94 TRP A CA 1
ATOM 690 C C . TRP A 1 94 ? -5.962 -8.837 -0.169 1.00 98.25 94 TRP A C 1
ATOM 692 O O . TRP A 1 94 ? -5.410 -8.051 0.601 1.00 98.25 94 TRP A O 1
ATOM 702 N N . GLY A 1 95 ? -6.206 -10.099 0.173 1.00 97.19 95 GLY A N 1
ATOM 703 C CA . GLY A 1 95 ? -5.968 -10.625 1.512 1.00 97.19 95 GLY A CA 1
ATOM 704 C C . GLY A 1 95 ? -7.121 -10.392 2.490 1.00 97.19 95 GLY A C 1
ATOM 705 O O . GLY A 1 95 ? -7.070 -10.950 3.584 1.00 97.19 95 GLY A O 1
ATOM 706 N N . TYR A 1 96 ? -8.157 -9.625 2.127 1.00 96.81 96 TYR A N 1
ATOM 707 C CA . TYR A 1 96 ? -9.343 -9.397 2.962 1.00 96.81 96 TYR A CA 1
ATOM 708 C C . TYR A 1 96 ? -10.640 -9.826 2.263 1.00 96.81 96 TYR A C 1
ATOM 710 O O . TYR A 1 96 ? -11.294 -10.752 2.731 1.00 96.81 96 TYR A O 1
ATOM 718 N N . ASP A 1 97 ? -10.996 -9.198 1.138 1.00 96.31 97 ASP A N 1
ATOM 719 C CA . ASP A 1 97 ? -12.220 -9.531 0.388 1.00 96.31 97 ASP A CA 1
ATOM 720 C C . ASP A 1 97 ? -12.023 -10.768 -0.502 1.00 96.31 97 ASP A C 1
ATOM 722 O O . ASP A 1 97 ? -12.940 -11.558 -0.708 1.00 96.31 97 ASP A O 1
ATOM 726 N N . LEU A 1 98 ? -10.801 -10.950 -1.008 1.00 95.94 98 LEU A N 1
ATOM 727 C CA . LEU A 1 98 ? -10.376 -12.095 -1.810 1.00 95.94 98 LEU A CA 1
ATOM 728 C C . LEU A 1 98 ? -8.995 -12.575 -1.377 1.00 95.94 98 LEU A C 1
ATOM 730 O O . LEU A 1 98 ? -8.217 -11.810 -0.806 1.00 95.94 98 LEU A O 1
ATOM 734 N N . ALA A 1 99 ? -8.694 -13.843 -1.666 1.00 95.38 99 ALA A N 1
ATOM 735 C CA . ALA A 1 99 ? -7.445 -14.491 -1.260 1.00 95.38 99 ALA A CA 1
ATOM 736 C C . ALA A 1 99 ? -7.142 -14.290 0.239 1.00 95.38 99 ALA A C 1
ATOM 738 O O . ALA A 1 99 ? -6.033 -13.906 0.610 1.00 95.38 99 ALA A O 1
ATOM 739 N N . LEU A 1 100 ? -8.164 -14.519 1.078 1.00 95.62 100 LEU A N 1
ATOM 740 C CA . LEU A 1 100 ? -8.179 -14.204 2.507 1.00 95.62 100 LEU A CA 1
ATOM 741 C C . LEU A 1 100 ? -6.875 -14.614 3.202 1.00 95.62 100 LEU A C 1
ATOM 743 O O . LEU A 1 100 ? -6.475 -15.779 3.176 1.00 95.62 100 LEU A O 1
ATOM 747 N N . ALA A 1 101 ? -6.223 -13.644 3.836 1.00 94.62 101 ALA A N 1
ATOM 748 C CA . ALA A 1 101 ? -4.993 -13.880 4.559 1.00 94.62 101 ALA A CA 1
ATOM 749 C C . ALA A 1 101 ? -5.272 -14.630 5.866 1.00 94.62 101 ALA A C 1
ATOM 751 O O . ALA A 1 101 ? -6.216 -14.331 6.606 1.00 94.62 101 ALA A O 1
ATOM 752 N N . ASP A 1 102 ? -4.397 -15.573 6.203 1.00 89.38 102 ASP A N 1
ATOM 753 C CA . ASP A 1 102 ? -4.474 -16.249 7.488 1.00 89.38 102 ASP A CA 1
ATOM 754 C C . ASP A 1 102 ? -4.233 -15.249 8.627 1.00 89.38 102 ASP A C 1
ATOM 756 O O . ASP A 1 102 ? -3.364 -14.373 8.560 1.00 89.38 102 ASP A O 1
ATOM 760 N N . LYS A 1 103 ? -4.976 -15.415 9.727 1.00 87.44 103 LYS A N 1
ATOM 761 C CA . LYS A 1 103 ? -4.763 -14.674 10.981 1.00 87.44 103 LYS A CA 1
ATOM 762 C C . LYS A 1 103 ? -4.888 -13.143 10.862 1.00 87.44 103 LYS A C 1
ATOM 764 O O . LYS A 1 103 ? -4.259 -12.443 11.650 1.00 87.44 103 LYS A O 1
ATOM 769 N N . LEU A 1 104 ? -5.753 -12.616 9.986 1.00 86.62 104 LEU A N 1
ATOM 770 C CA . LEU A 1 104 ? -6.045 -11.167 9.888 1.00 86.62 104 LEU A CA 1
ATOM 771 C C . LEU A 1 104 ? -6.306 -10.483 11.240 1.00 86.62 104 LEU A C 1
ATOM 773 O O . LEU A 1 104 ? -5.930 -9.336 11.444 1.00 86.62 104 LEU A O 1
ATOM 777 N N . ARG A 1 105 ? -6.945 -11.196 12.174 1.00 88.75 105 ARG A N 1
ATOM 778 C CA . ARG A 1 105 ? -7.245 -10.722 13.537 1.00 88.75 105 ARG A CA 1
ATOM 779 C C . ARG A 1 105 ? -6.449 -11.465 14.618 1.00 88.75 105 ARG A C 1
ATOM 781 O O . ARG A 1 105 ? -6.858 -11.514 15.772 1.00 88.75 105 ARG A O 1
ATOM 788 N N . GLY A 1 106 ? -5.340 -12.101 14.239 1.00 85.19 106 GLY A N 1
ATOM 789 C CA . GLY A 1 106 ? -4.557 -12.982 15.112 1.00 85.19 106 GLY A CA 1
ATOM 790 C C . GLY A 1 106 ? -3.610 -12.256 16.066 1.00 85.19 106 GLY A C 1
ATOM 791 O O . GLY A 1 106 ? -3.140 -12.866 17.021 1.00 85.19 106 GLY A O 1
ATOM 792 N N . ASN A 1 107 ? -3.332 -10.974 15.820 1.00 92.50 107 ASN A N 1
ATOM 793 C CA . ASN A 1 107 ? -2.480 -10.145 16.667 1.00 92.50 107 ASN A CA 1
ATOM 794 C C . ASN A 1 107 ? -3.142 -8.778 16.889 1.00 92.50 107 ASN A C 1
ATOM 796 O O . ASN A 1 107 ? -2.982 -7.866 16.075 1.00 92.50 107 ASN A O 1
ATOM 800 N N . LEU A 1 108 ? -3.936 -8.677 17.960 1.00 95.88 108 LEU A N 1
ATOM 801 C CA . LEU A 1 108 ? -4.495 -7.411 18.431 1.00 95.88 108 LEU A CA 1
ATOM 802 C C . LEU A 1 108 ? -3.369 -6.594 19.066 1.00 95.88 108 LEU A C 1
ATOM 804 O O . LEU A 1 108 ? -2.786 -7.018 20.060 1.00 95.88 108 LEU A O 1
ATOM 808 N N . LEU A 1 109 ? -3.101 -5.416 18.515 1.00 95.38 109 LEU A N 1
ATOM 809 C CA . LEU A 1 109 ? -2.129 -4.487 19.079 1.00 95.38 109 LEU A CA 1
ATOM 810 C C . LEU A 1 109 ? -2.757 -3.706 20.235 1.00 95.38 109 LEU A C 1
ATOM 812 O O . LEU A 1 109 ? -2.150 -3.557 21.294 1.00 95.38 109 LEU A O 1
ATOM 816 N N . TYR A 1 110 ? -3.970 -3.189 20.027 1.00 96.12 110 TYR A N 1
ATOM 817 C CA . TYR A 1 110 ? -4.703 -2.375 20.995 1.00 96.12 110 TYR A CA 1
ATOM 818 C C . TYR A 1 110 ? -6.119 -2.050 20.513 1.00 96.12 110 TYR A C 1
ATOM 820 O O . TYR A 1 110 ? -6.455 -2.291 19.360 1.00 96.12 110 TYR A O 1
ATOM 828 N N . ASN A 1 111 ? -6.930 -1.438 21.379 1.00 96.25 111 ASN A N 1
ATOM 829 C CA . ASN A 1 111 ? -8.171 -0.775 20.978 1.00 96.25 111 ASN A CA 1
ATOM 830 C C . ASN A 1 111 ? -7.930 0.734 20.861 1.00 96.25 111 ASN A C 1
ATOM 832 O O . ASN A 1 111 ? -7.370 1.342 21.774 1.00 96.25 111 ASN A O 1
ATOM 836 N N . GLN A 1 112 ? -8.316 1.313 19.728 1.00 95.44 112 GLN A N 1
ATOM 837 C CA . GLN A 1 112 ? -8.254 2.742 19.446 1.00 95.44 112 GLN A CA 1
ATOM 838 C C . GLN A 1 112 ? -9.567 3.395 19.904 1.00 95.44 112 GLN A C 1
ATOM 840 O O . GLN A 1 112 ? -10.619 3.040 19.369 1.00 95.44 112 GLN A O 1
ATOM 845 N N . PRO A 1 113 ? -9.542 4.318 20.883 1.00 94.38 113 PRO A N 1
ATOM 846 C CA . PRO A 1 113 ? -10.735 5.053 21.292 1.00 94.38 113 PRO A CA 1
ATOM 847 C C . PRO A 1 113 ? -11.301 5.905 20.153 1.00 94.38 113 PRO A C 1
ATOM 849 O O . PRO A 1 113 ? -10.539 6.503 19.389 1.00 94.38 113 PRO A O 1
ATOM 852 N N . LEU A 1 114 ? -12.629 5.974 20.083 1.00 92.06 114 LEU A N 1
ATOM 853 C CA . LEU A 1 114 ? -13.397 6.829 19.183 1.00 92.06 114 LEU A CA 1
ATOM 854 C C . LEU A 1 114 ? -13.933 8.070 19.925 1.00 92.06 114 LEU A C 1
ATOM 856 O O . LEU A 1 114 ? -14.104 8.026 21.149 1.00 92.06 114 LEU A O 1
ATOM 860 N N . PRO A 1 115 ? -14.237 9.176 19.213 1.00 90.69 115 PRO A N 1
ATOM 861 C CA . PRO A 1 115 ? -14.769 10.397 19.830 1.00 90.69 115 PRO A CA 1
ATOM 862 C C . PRO A 1 115 ? -16.094 10.216 20.586 1.00 90.69 115 PRO A C 1
ATOM 864 O O . PRO A 1 115 ? -16.385 10.978 21.505 1.00 90.69 115 PRO A O 1
ATOM 867 N N . ASP A 1 116 ? -16.893 9.212 20.221 1.00 91.56 116 ASP A N 1
ATOM 868 C CA . ASP A 1 116 ? -18.172 8.885 20.865 1.00 91.56 116 ASP A CA 1
ATOM 869 C C . ASP A 1 116 ? -18.025 8.034 22.144 1.00 91.56 116 ASP A C 1
ATOM 871 O O . ASP A 1 116 ? -19.020 7.685 22.780 1.00 91.56 116 ASP A O 1
ATOM 875 N N . GLY A 1 117 ? -16.788 7.715 22.541 1.00 91.81 117 GLY A N 1
ATOM 876 C CA . GLY A 1 117 ? -16.467 6.900 23.712 1.00 91.81 117 GLY A CA 1
ATOM 877 C C . GLY A 1 117 ? -16.421 5.393 23.448 1.00 91.81 117 GLY A C 1
ATOM 878 O O . GLY A 1 117 ? -16.056 4.641 24.354 1.00 91.81 117 GLY A O 1
ATOM 879 N N . SER A 1 118 ? -16.750 4.939 22.236 1.00 94.25 118 SER A N 1
ATOM 880 C CA . SER A 1 118 ? -16.531 3.553 21.814 1.00 94.25 118 SER A CA 1
ATOM 881 C C . SER A 1 118 ? -15.064 3.318 21.410 1.00 94.25 118 SER A C 1
ATOM 883 O O . SER A 1 118 ? -14.208 4.190 21.570 1.00 94.25 118 SER A O 1
ATOM 885 N N . SER A 1 119 ? -14.719 2.115 20.941 1.00 95.50 119 SER A N 1
ATOM 886 C CA . SER A 1 119 ? -13.357 1.816 20.483 1.00 95.50 119 SER A CA 1
ATOM 887 C C . SER A 1 119 ? -13.338 0.780 19.371 1.00 95.50 119 SER A C 1
ATOM 889 O O . SER A 1 119 ? -14.124 -0.167 19.416 1.00 95.50 119 SER A O 1
ATOM 891 N N . ILE A 1 120 ? -12.381 0.900 18.452 1.00 94.25 120 ILE A N 1
ATOM 892 C CA . ILE A 1 120 ? -12.157 -0.064 17.369 1.00 94.25 120 ILE A CA 1
ATOM 893 C C . ILE A 1 120 ? -10.875 -0.876 17.606 1.00 94.25 120 ILE A C 1
ATOM 895 O O . ILE A 1 120 ? -9.866 -0.315 18.047 1.00 94.25 120 ILE A O 1
ATOM 899 N N . PRO A 1 121 ? -10.870 -2.192 17.335 1.00 95.88 121 PRO A N 1
ATOM 900 C CA . PRO A 1 121 ? -9.672 -3.006 17.483 1.00 95.88 121 PRO A CA 1
ATOM 901 C C . PRO A 1 121 ? -8.668 -2.721 16.361 1.00 95.88 121 PRO A C 1
ATOM 903 O O . PRO A 1 121 ? -9.016 -2.709 15.181 1.00 95.88 121 PRO A O 1
ATOM 906 N N . VAL A 1 122 ? -7.401 -2.550 16.732 1.00 96.50 122 VAL A N 1
ATOM 907 C CA . VAL A 1 122 ? -6.280 -2.351 15.809 1.00 96.50 122 VAL A CA 1
ATOM 908 C C . VAL A 1 122 ? -5.413 -3.600 15.801 1.00 96.50 122 VAL A C 1
ATOM 910 O O . VAL A 1 122 ? -4.883 -4.019 16.833 1.00 96.50 122 VAL A O 1
ATOM 913 N N . TYR A 1 123 ? -5.251 -4.187 14.619 1.00 96.44 123 TYR A N 1
ATOM 914 C CA . TYR A 1 123 ? -4.480 -5.408 14.407 1.00 96.44 123 TYR A CA 1
ATOM 915 C C . TYR A 1 123 ? -3.185 -5.127 13.647 1.00 96.44 123 TYR A C 1
ATOM 917 O O . TYR A 1 123 ? -3.071 -4.141 12.921 1.00 96.44 123 TYR A O 1
ATOM 925 N N . ASN A 1 124 ? -2.210 -6.022 13.788 1.00 95.25 124 ASN A N 1
ATOM 926 C CA . ASN A 1 124 ? -1.000 -5.981 12.974 1.00 95.25 124 ASN A CA 1
ATOM 927 C C . ASN A 1 124 ? -1.326 -6.294 11.499 1.00 95.25 124 ASN A C 1
ATOM 929 O O . ASN A 1 124 ? -1.890 -7.343 11.192 1.00 95.25 124 ASN A O 1
ATOM 933 N N . VAL A 1 125 ? -0.920 -5.404 10.588 1.00 95.44 125 VAL A N 1
ATOM 934 C CA . VAL A 1 125 ? -1.214 -5.480 9.146 1.00 95.44 125 VAL A CA 1
ATOM 935 C C . VAL A 1 125 ? -0.384 -6.530 8.387 1.00 95.44 125 VAL A C 1
ATOM 937 O O . VAL A 1 125 ? -0.634 -6.790 7.211 1.00 95.44 125 VAL A O 1
ATOM 940 N N . TYR A 1 126 ? 0.590 -7.172 9.041 1.00 95.94 126 TYR A N 1
ATOM 941 C CA . TYR A 1 126 ? 1.555 -8.076 8.409 1.00 95.94 126 TYR A CA 1
ATOM 942 C C . TYR A 1 126 ? 0.920 -9.173 7.543 1.00 95.94 126 TYR A C 1
ATOM 944 O O . TYR A 1 126 ? 1.441 -9.469 6.472 1.00 95.94 126 TYR A O 1
ATOM 952 N N . SER A 1 127 ? -0.220 -9.749 7.943 1.00 96.00 127 SER A N 1
ATOM 953 C CA . SER A 1 127 ? -0.899 -10.768 7.126 1.00 96.00 127 SER A CA 1
ATOM 954 C C . SER A 1 127 ? -1.312 -10.246 5.740 1.00 96.00 127 SER A C 1
ATOM 956 O O . SER A 1 127 ? -1.230 -10.992 4.767 1.00 96.00 127 SER A O 1
ATOM 958 N N . LEU A 1 128 ? -1.702 -8.971 5.621 1.00 97.56 128 LEU A N 1
ATOM 959 C CA . LEU A 1 128 ? -2.053 -8.347 4.338 1.00 97.56 128 LEU A CA 1
ATOM 960 C C . LEU A 1 128 ? -0.809 -8.013 3.501 1.00 97.56 128 LEU A C 1
ATOM 962 O O . LEU A 1 128 ? -0.797 -8.240 2.290 1.00 97.56 128 LEU A O 1
ATOM 966 N N . LEU A 1 129 ? 0.267 -7.545 4.144 1.00 97.75 129 LEU A N 1
ATOM 967 C CA . LEU A 1 129 ? 1.562 -7.343 3.479 1.00 97.75 129 LEU A CA 1
ATOM 968 C C . LEU A 1 129 ? 2.090 -8.669 2.912 1.00 97.75 129 LEU A C 1
ATOM 970 O O . LEU A 1 129 ? 2.482 -8.754 1.749 1.00 97.75 129 LEU A O 1
ATOM 974 N N . ASN A 1 130 ? 2.011 -9.739 3.706 1.00 97.06 130 ASN A N 1
ATOM 975 C CA . ASN A 1 130 ? 2.401 -11.075 3.281 1.00 97.06 130 ASN A CA 1
ATOM 976 C C . ASN A 1 130 ? 1.520 -11.605 2.139 1.00 97.06 130 ASN A C 1
ATOM 978 O O . ASN A 1 130 ? 2.045 -12.192 1.195 1.00 97.06 130 ASN A O 1
ATOM 982 N N . ALA A 1 131 ? 0.202 -11.382 2.186 1.00 97.88 131 ALA A N 1
ATOM 983 C CA . ALA A 1 131 ? -0.697 -11.755 1.094 1.00 97.88 131 ALA A CA 1
ATOM 984 C C . ALA A 1 131 ? -0.315 -11.061 -0.224 1.00 97.88 131 ALA A C 1
ATOM 986 O O . ALA A 1 131 ? -0.308 -11.707 -1.274 1.00 97.88 131 ALA A O 1
ATOM 987 N N . THR A 1 132 ? 0.076 -9.787 -0.158 1.00 98.38 132 THR A N 1
ATOM 988 C CA . THR A 1 132 ? 0.564 -9.013 -1.310 1.00 98.38 132 THR A CA 1
ATOM 989 C C . THR A 1 132 ? 1.881 -9.568 -1.849 1.00 98.38 132 THR A C 1
ATOM 991 O O . THR A 1 132 ? 2.003 -9.840 -3.040 1.00 98.38 132 THR A O 1
ATOM 994 N N . GLN A 1 133 ? 2.859 -9.828 -0.977 1.00 98.31 133 GLN A N 1
ATOM 995 C CA . GLN A 1 133 ? 4.134 -10.430 -1.381 1.00 98.31 133 GLN A CA 1
ATOM 996 C C . GLN A 1 133 ? 3.944 -11.829 -1.985 1.00 98.31 133 GLN A C 1
ATOM 998 O O . GLN A 1 133 ? 4.659 -12.214 -2.903 1.00 98.31 133 GLN A O 1
ATOM 1003 N N . ARG A 1 134 ? 2.958 -12.605 -1.521 1.00 97.81 134 ARG A N 1
ATOM 1004 C CA . ARG A 1 134 ? 2.612 -13.901 -2.127 1.00 97.81 134 ARG A CA 1
ATOM 1005 C C . ARG A 1 134 ? 1.958 -13.764 -3.503 1.00 97.81 134 ARG A C 1
ATOM 1007 O O . ARG A 1 134 ? 2.104 -14.694 -4.295 1.00 97.81 134 ARG A O 1
ATOM 1014 N N . LEU A 1 135 ? 1.251 -12.667 -3.773 1.00 98.25 135 LEU A N 1
ATOM 1015 C CA . LEU A 1 135 ? 0.679 -12.372 -5.088 1.00 98.25 135 LEU A CA 1
ATOM 1016 C C . LEU A 1 135 ? 1.772 -11.953 -6.074 1.00 98.25 135 LEU A C 1
ATOM 1018 O O . LEU A 1 135 ? 1.922 -12.581 -7.117 1.00 98.25 135 LEU A O 1
ATOM 1022 N N . PHE A 1 136 ? 2.562 -10.940 -5.717 1.00 98.69 136 PHE A N 1
ATOM 1023 C CA . PHE A 1 136 ? 3.546 -10.334 -6.621 1.00 98.69 136 PHE A CA 1
ATOM 1024 C C . PHE A 1 136 ? 4.891 -11.063 -6.659 1.00 98.69 136 PHE A C 1
ATOM 1026 O O . PHE A 1 136 ? 5.600 -11.013 -7.661 1.00 98.69 136 PHE A O 1
ATOM 1033 N N . GLY A 1 137 ? 5.234 -11.794 -5.601 1.00 98.56 137 GLY A N 1
ATOM 1034 C CA . GLY A 1 137 ? 6.575 -12.339 -5.425 1.00 98.56 137 GLY A CA 1
ATOM 1035 C C . GLY A 1 137 ? 7.580 -11.278 -4.970 1.00 98.56 137 GLY A C 1
ATOM 1036 O O . GLY A 1 137 ? 7.207 -10.163 -4.603 1.00 98.56 137 GLY A O 1
ATOM 1037 N N . MET A 1 138 ? 8.854 -11.661 -4.978 1.00 98.12 138 MET A N 1
ATOM 1038 C CA . MET A 1 138 ? 10.008 -10.813 -4.642 1.00 98.12 138 MET A CA 1
ATOM 1039 C C . MET A 1 138 ? 10.880 -10.594 -5.886 1.00 98.12 138 MET A C 1
ATOM 1041 O O . MET A 1 138 ? 10.663 -11.246 -6.905 1.00 98.12 138 MET A O 1
ATOM 1045 N N . GLU A 1 139 ? 11.873 -9.700 -5.822 1.00 97.06 139 GLU A N 1
ATOM 1046 C CA . GLU A 1 139 ? 12.748 -9.371 -6.964 1.00 97.06 139 GLU A CA 1
ATOM 1047 C C . GLU A 1 139 ? 13.364 -10.607 -7.647 1.00 97.06 139 GLU A C 1
ATOM 1049 O O . GLU A 1 139 ? 13.367 -10.689 -8.879 1.00 97.06 139 GLU A O 1
ATOM 1054 N N . ASP A 1 140 ? 13.846 -11.566 -6.854 1.00 96.94 140 ASP A N 1
ATOM 1055 C CA . ASP A 1 140 ? 14.495 -12.808 -7.288 1.00 96.94 140 ASP A CA 1
ATOM 1056 C C . ASP A 1 140 ? 13.514 -13.963 -7.557 1.00 96.94 140 ASP A C 1
ATOM 1058 O O . ASP A 1 140 ? 13.881 -14.965 -8.173 1.00 96.94 140 ASP A O 1
ATOM 1062 N N . GLN A 1 141 ? 12.258 -13.818 -7.130 1.00 97.38 141 GLN A N 1
ATOM 1063 C CA . GLN A 1 141 ? 11.199 -14.806 -7.296 1.00 97.38 141 GLN A CA 1
ATOM 1064 C C . GLN A 1 141 ? 9.857 -14.119 -7.566 1.00 97.38 141 GLN A C 1
ATOM 1066 O O . GLN A 1 141 ? 8.930 -14.144 -6.745 1.00 97.38 141 GLN A O 1
ATOM 1071 N N . ARG A 1 142 ? 9.772 -13.492 -8.738 1.00 97.94 142 ARG A N 1
ATOM 1072 C CA . ARG A 1 142 ? 8.578 -12.795 -9.224 1.00 97.94 142 ARG A CA 1
ATOM 1073 C C . ARG A 1 142 ? 7.430 -13.772 -9.490 1.00 97.94 142 ARG A C 1
ATOM 1075 O O . ARG A 1 142 ? 7.652 -14.952 -9.766 1.00 97.94 142 ARG A O 1
ATOM 1082 N N . ARG A 1 143 ? 6.204 -13.275 -9.358 1.00 98.19 143 ARG A N 1
ATOM 1083 C CA . ARG A 1 143 ? 4.951 -14.001 -9.611 1.00 98.19 143 ARG A CA 1
ATOM 1084 C C . ARG A 1 143 ? 4.056 -13.124 -10.484 1.00 98.19 143 ARG A C 1
ATOM 1086 O O . ARG 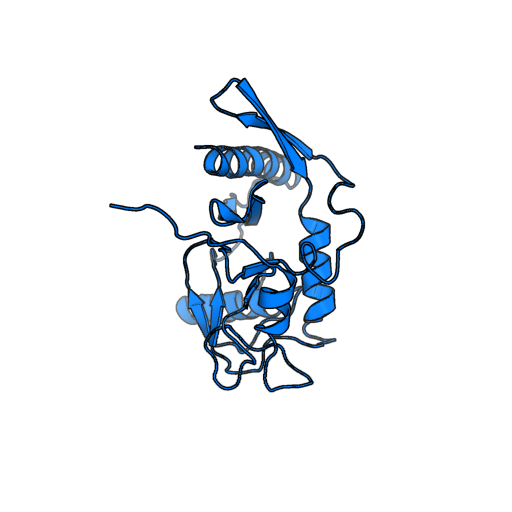A 1 143 ? 4.506 -12.688 -11.531 1.00 98.19 143 ARG A O 1
ATOM 1093 N N . PHE A 1 144 ? 2.851 -12.804 -10.022 1.00 98.19 144 PHE A N 1
ATOM 1094 C CA . PHE A 1 144 ? 1.895 -11.954 -10.723 1.00 98.19 144 PHE A CA 1
ATOM 1095 C C . PHE A 1 144 ? 2.118 -10.475 -10.394 1.00 98.19 144 PHE A C 1
ATOM 1097 O O . PHE A 1 144 ? 1.169 -9.749 -10.112 1.00 98.19 144 PHE A O 1
ATOM 1104 N N . ASN A 1 145 ? 3.374 -10.017 -10.333 1.00 98.44 145 ASN A N 1
ATOM 1105 C CA . ASN A 1 145 ? 3.657 -8.599 -10.097 1.00 98.44 145 ASN A CA 1
ATOM 1106 C C . ASN A 1 145 ? 3.008 -7.724 -11.183 1.00 98.44 145 ASN A C 1
ATOM 1108 O O . ASN A 1 145 ? 2.638 -8.234 -12.243 1.00 98.44 145 ASN A O 1
ATOM 1112 N N . PRO A 1 146 ? 2.871 -6.407 -10.960 1.00 98.06 146 PRO A N 1
ATOM 1113 C CA . PRO A 1 146 ? 2.389 -5.523 -12.007 1.00 98.06 146 PRO A CA 1
ATOM 1114 C C . PRO A 1 146 ? 3.227 -5.634 -13.288 1.00 98.06 146 PRO A C 1
ATOM 1116 O O . PRO A 1 146 ? 4.455 -5.758 -13.216 1.00 98.06 146 PRO A O 1
ATOM 1119 N N . LEU A 1 147 ? 2.565 -5.593 -14.447 1.00 97.50 147 LEU A N 1
ATOM 1120 C CA . LEU A 1 147 ? 3.216 -5.650 -15.756 1.00 97.50 147 LEU A CA 1
ATOM 1121 C C . LEU A 1 147 ? 4.253 -4.511 -15.896 1.00 97.50 147 LEU A C 1
ATOM 1123 O O . LEU A 1 147 ? 3.913 -3.350 -15.645 1.00 97.50 147 LEU A O 1
ATOM 1127 N N . PRO A 1 148 ? 5.499 -4.791 -16.330 1.00 97.50 148 PRO A N 1
ATOM 1128 C CA . PRO A 1 148 ? 6.493 -3.747 -16.564 1.00 97.50 148 PRO A CA 1
ATOM 1129 C C . PRO A 1 148 ? 5.995 -2.677 -17.548 1.00 97.50 148 PRO A C 1
ATOM 1131 O O . PRO A 1 148 ? 5.568 -2.981 -18.660 1.00 97.50 148 PRO A O 1
ATOM 1134 N N . GLY A 1 149 ? 6.064 -1.412 -17.139 1.00 96.19 149 GLY A N 1
ATOM 1135 C CA . GLY A 1 149 ? 5.573 -0.254 -17.885 1.00 96.19 149 GLY A CA 1
ATOM 1136 C C . GLY A 1 149 ? 4.076 0.029 -17.720 1.00 96.19 149 GLY A C 1
ATOM 1137 O O . GLY A 1 149 ? 3.601 1.041 -18.241 1.00 96.19 149 GLY A O 1
ATOM 1138 N N . ALA A 1 150 ? 3.322 -0.796 -16.986 1.00 96.06 150 ALA A N 1
ATOM 1139 C CA . ALA A 1 150 ? 1.918 -0.514 -16.706 1.00 96.06 150 ALA A CA 1
ATOM 1140 C C . ALA A 1 150 ? 1.756 0.726 -15.821 1.00 96.06 150 ALA A C 1
ATOM 1142 O O . ALA A 1 150 ? 2.588 1.018 -14.958 1.00 96.06 150 ALA A O 1
ATOM 1143 N N . HIS A 1 151 ? 0.650 1.442 -16.021 1.00 96.88 151 HIS A N 1
ATOM 1144 C CA . HIS A 1 151 ? 0.279 2.565 -15.166 1.00 96.88 151 HIS A CA 1
ATOM 1145 C C . HIS A 1 151 ? -0.416 2.027 -13.921 1.00 96.88 151 HIS A C 1
ATOM 1147 O O . HIS A 1 151 ? -1.512 1.483 -14.023 1.00 96.88 151 HIS A O 1
ATOM 1153 N N . VAL A 1 152 ? 0.204 2.147 -12.753 1.00 97.69 152 VAL A N 1
ATOM 1154 C CA . VAL A 1 152 ? -0.332 1.577 -11.512 1.00 97.69 152 VAL A CA 1
ATOM 1155 C C . VAL A 1 152 ? -0.711 2.708 -10.573 1.00 97.69 152 VAL A C 1
ATOM 1157 O O . VAL A 1 152 ? 0.129 3.505 -10.166 1.00 97.69 152 VAL A O 1
ATOM 1160 N N . VAL A 1 153 ? -1.999 2.786 -10.246 1.00 97.25 153 VAL A N 1
ATOM 1161 C CA . VAL A 1 153 ? -2.523 3.786 -9.316 1.00 97.25 153 VAL A CA 1
ATOM 1162 C C . VAL A 1 153 ? -2.219 3.354 -7.884 1.00 97.25 153 VAL A C 1
ATOM 1164 O O . VAL A 1 153 ? -2.638 2.276 -7.461 1.00 97.25 153 VAL A O 1
ATOM 1167 N N . CYS A 1 154 ? -1.526 4.203 -7.132 1.00 97.19 154 CYS A N 1
ATOM 1168 C CA . CYS A 1 154 ? -1.167 3.960 -5.741 1.00 97.19 154 CYS A CA 1
ATOM 1169 C C . CYS A 1 154 ? -1.559 5.161 -4.881 1.00 97.19 154 CYS A C 1
ATOM 1171 O O . CYS A 1 154 ? -1.234 6.302 -5.201 1.00 97.19 154 CYS A O 1
ATOM 1173 N N . ALA A 1 155 ? -2.214 4.906 -3.751 1.00 95.94 155 ALA A N 1
ATOM 1174 C CA . ALA A 1 155 ? -2.015 5.777 -2.604 1.00 95.94 155 ALA A CA 1
ATOM 1175 C C . ALA A 1 155 ? -0.599 5.485 -2.107 1.00 95.94 155 ALA A C 1
ATOM 1177 O O . ALA A 1 155 ? -0.280 4.315 -1.891 1.00 95.94 155 ALA A O 1
ATOM 1178 N N . ASN A 1 156 ? 0.266 6.498 -2.096 1.00 94.00 156 ASN A N 1
ATOM 1179 C CA . ASN A 1 156 ? 1.652 6.320 -1.697 1.00 94.00 156 ASN A CA 1
ATOM 1180 C C . ASN A 1 156 ? 2.141 7.480 -0.826 1.00 94.00 156 ASN A C 1
ATOM 1182 O O . ASN A 1 156 ? 1.838 8.659 -1.058 1.00 94.00 156 ASN A O 1
ATOM 1186 N N . LYS A 1 157 ? 2.975 7.130 0.152 1.00 95.38 157 LYS A N 1
ATOM 1187 C CA . LYS A 1 157 ? 3.819 8.054 0.907 1.00 95.38 157 LYS A CA 1
ATOM 1188 C C . LYS A 1 157 ? 5.226 7.492 1.005 1.00 95.38 157 LYS A C 1
ATOM 1190 O O . LYS A 1 157 ? 5.408 6.319 1.317 1.00 95.38 157 LYS A O 1
ATOM 1195 N N . ASP A 1 158 ? 6.215 8.338 0.780 1.00 95.19 158 ASP A N 1
ATOM 1196 C CA . ASP A 1 158 ? 7.615 7.955 0.807 1.00 95.19 158 ASP A CA 1
ATOM 1197 C C . ASP A 1 158 ? 8.502 9.079 1.352 1.00 95.19 158 ASP A C 1
ATOM 1199 O O . ASP A 1 158 ? 8.102 10.240 1.480 1.00 95.19 158 ASP A O 1
ATOM 1203 N N . ILE A 1 159 ? 9.725 8.699 1.708 1.00 95.94 159 ILE A N 1
ATOM 1204 C CA . ILE A 1 159 ? 10.797 9.611 2.078 1.00 95.94 159 ILE A CA 1
ATOM 1205 C C . ILE A 1 159 ? 12.123 9.002 1.629 1.00 95.94 159 ILE A C 1
ATOM 1207 O O . ILE A 1 159 ? 12.399 7.829 1.884 1.00 95.94 159 ILE A O 1
ATOM 1211 N N . THR A 1 160 ? 12.982 9.825 1.036 1.00 95.00 160 THR A N 1
ATOM 1212 C CA . THR A 1 160 ? 14.387 9.480 0.813 1.00 95.00 160 THR A CA 1
ATOM 1213 C C . THR A 1 160 ? 15.269 10.384 1.655 1.00 95.00 160 THR A C 1
ATOM 1215 O O . THR A 1 160 ? 15.097 11.605 1.689 1.00 95.00 160 THR A O 1
ATOM 1218 N N . LYS A 1 161 ? 16.253 9.789 2.335 1.00 94.50 161 LYS A N 1
ATOM 1219 C CA . LYS A 1 161 ? 17.235 10.541 3.111 1.00 94.50 161 LYS A CA 1
ATOM 1220 C C . LYS A 1 161 ? 18.619 9.913 3.028 1.00 94.50 161 LYS A C 1
ATOM 1222 O O . LYS A 1 161 ? 18.787 8.714 3.234 1.00 94.50 161 LYS A O 1
ATOM 1227 N N . LYS A 1 162 ? 19.626 10.753 2.786 1.00 92.75 162 LYS A N 1
ATOM 1228 C CA . LYS A 1 162 ? 21.035 10.365 2.864 1.00 92.75 162 LYS A CA 1
ATOM 1229 C C . LYS A 1 162 ? 21.433 10.114 4.318 1.00 92.75 162 LYS A C 1
ATOM 1231 O O . LYS A 1 162 ? 21.204 10.964 5.177 1.00 92.75 162 LYS A O 1
ATOM 1236 N N . GLY A 1 163 ? 22.016 8.946 4.574 1.00 90.75 163 GLY A N 1
ATOM 1237 C CA . GLY A 1 163 ? 22.455 8.540 5.907 1.00 90.75 163 GLY A CA 1
ATOM 1238 C C . GLY A 1 163 ? 23.748 9.224 6.389 1.00 90.75 163 GLY A C 1
ATOM 1239 O O . GLY A 1 163 ? 24.410 9.916 5.611 1.00 90.75 163 GLY A O 1
ATOM 1240 N N . PRO A 1 164 ? 24.143 8.989 7.656 1.00 93.50 164 PRO A N 1
ATOM 1241 C CA . PRO A 1 164 ? 23.497 8.076 8.605 1.00 93.50 164 PRO A CA 1
ATOM 1242 C C . PRO A 1 164 ? 22.191 8.659 9.171 1.00 93.50 164 PRO A C 1
ATOM 1244 O O . PRO A 1 164 ? 22.154 9.822 9.562 1.00 93.50 164 PRO A O 1
ATOM 1247 N N . VAL A 1 165 ? 21.121 7.857 9.178 1.00 95.81 165 VAL A N 1
ATOM 1248 C CA . VAL A 1 165 ? 19.778 8.188 9.692 1.00 95.81 165 VAL A CA 1
ATOM 1249 C C . VAL A 1 165 ? 18.944 6.901 9.755 1.00 95.81 165 VAL A C 1
ATOM 1251 O O . VAL A 1 165 ? 19.204 5.979 8.979 1.00 95.81 165 VAL A O 1
ATOM 1254 N N . TRP A 1 166 ? 17.941 6.822 10.629 1.00 97.00 166 TRP A N 1
ATOM 1255 C CA . TRP A 1 166 ? 16.907 5.789 10.519 1.00 97.00 166 TRP A CA 1
ATOM 1256 C C . TRP A 1 166 ? 15.831 6.244 9.539 1.00 97.00 166 TRP A C 1
ATOM 1258 O O . TRP A 1 166 ? 15.407 7.397 9.587 1.00 97.00 166 TRP A O 1
ATOM 1268 N N . VAL A 1 167 ? 15.362 5.341 8.685 1.00 96.62 167 VAL A N 1
ATOM 1269 C CA . VAL A 1 167 ? 14.223 5.566 7.787 1.00 96.62 167 VAL A CA 1
ATOM 1270 C C . VAL A 1 167 ? 13.129 4.584 8.167 1.00 96.62 167 VAL A C 1
ATOM 1272 O O . VAL A 1 167 ? 13.414 3.412 8.418 1.00 96.62 167 VAL A O 1
ATOM 1275 N N . TRP A 1 168 ? 11.891 5.058 8.219 1.00 96.44 168 TRP A N 1
ATOM 1276 C CA . TRP A 1 168 ? 10.739 4.237 8.558 1.00 96.44 168 TRP A CA 1
ATOM 1277 C C . TRP A 1 168 ? 9.534 4.603 7.698 1.00 96.44 168 TRP A C 1
ATOM 1279 O O . TRP A 1 168 ? 9.412 5.720 7.192 1.00 96.44 168 TRP A O 1
ATOM 1289 N N . SER A 1 169 ? 8.629 3.642 7.574 1.00 96.44 169 SER A N 1
ATOM 1290 C CA . SER A 1 169 ? 7.328 3.799 6.941 1.00 96.44 169 SER A CA 1
ATOM 1291 C C . SER A 1 169 ? 6.276 3.055 7.763 1.00 96.44 169 SER A C 1
ATOM 1293 O O . SER A 1 169 ? 6.580 2.094 8.476 1.00 96.44 169 SER A O 1
ATOM 1295 N N . ALA A 1 170 ? 5.034 3.517 7.690 1.00 96.19 170 ALA A N 1
ATOM 1296 C CA . ALA A 1 170 ? 3.887 2.909 8.340 1.00 96.19 170 ALA A CA 1
ATOM 1297 C C . ALA A 1 170 ? 2.654 2.997 7.434 1.00 96.19 170 ALA A C 1
ATOM 1299 O O . ALA A 1 170 ? 2.462 3.976 6.714 1.00 96.19 170 ALA A O 1
ATOM 1300 N N . ILE A 1 171 ? 1.805 1.972 7.500 1.00 96.38 171 ILE A N 1
ATOM 1301 C CA . ILE A 1 171 ? 0.539 1.909 6.771 1.00 96.38 171 ILE A CA 1
ATOM 1302 C C . ILE A 1 171 ? -0.554 1.332 7.669 1.00 96.38 171 ILE A C 1
ATOM 1304 O O . ILE A 1 171 ? -0.334 0.357 8.394 1.00 96.38 171 ILE A O 1
ATOM 1308 N N . ALA A 1 172 ? -1.739 1.924 7.602 1.00 96.00 172 ALA A N 1
ATOM 1309 C CA . ALA A 1 172 ? -2.962 1.427 8.211 1.00 96.00 172 ALA A CA 1
ATOM 1310 C C . ALA A 1 172 ? -4.051 1.290 7.144 1.00 96.00 172 ALA A C 1
ATOM 1312 O O . ALA A 1 172 ? -4.118 2.091 6.214 1.00 96.00 172 ALA A O 1
ATOM 1313 N N . LEU A 1 173 ? -4.912 0.285 7.300 1.00 96.69 173 LEU A N 1
ATOM 1314 C CA . LEU A 1 173 ? -6.132 0.114 6.519 1.00 96.69 173 LEU A CA 1
ATOM 1315 C C . LEU A 1 173 ? -7.312 -0.017 7.474 1.00 96.69 173 LEU A C 1
ATOM 1317 O O . LEU A 1 173 ? -7.346 -0.917 8.315 1.00 96.69 173 LEU A O 1
ATOM 1321 N N . THR A 1 174 ? -8.295 0.848 7.285 1.00 96.00 174 THR A N 1
ATOM 1322 C CA . THR A 1 174 ? -9.549 0.859 8.025 1.00 96.00 174 THR A CA 1
ATOM 1323 C C . THR A 1 174 ? -10.667 0.368 7.126 1.00 96.00 174 THR A C 1
ATOM 1325 O O . THR A 1 174 ? -10.892 0.903 6.038 1.00 96.00 174 THR A O 1
ATOM 1328 N N . 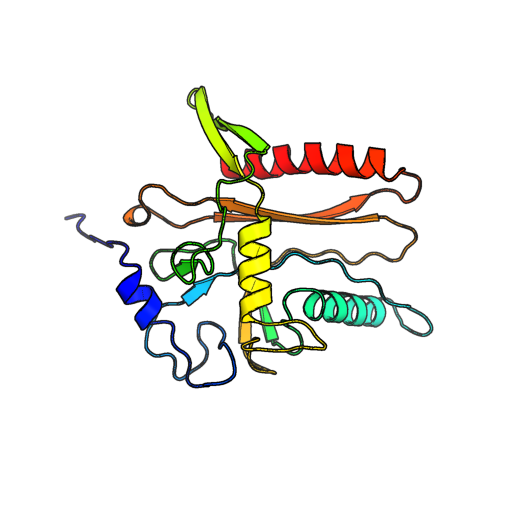ILE A 1 175 ? -11.364 -0.664 7.597 1.00 95.19 175 ILE A N 1
ATOM 1329 C CA . ILE A 1 175 ? -12.476 -1.295 6.891 1.00 95.19 175 ILE A CA 1
ATOM 1330 C C . ILE A 1 175 ? -13.787 -0.764 7.460 1.00 95.19 175 ILE A C 1
ATOM 1332 O O . ILE A 1 175 ? -14.006 -0.847 8.669 1.00 95.19 175 ILE A O 1
ATOM 1336 N N . LEU A 1 176 ? -14.656 -0.245 6.594 1.00 93.44 176 LEU A N 1
ATOM 1337 C CA . LEU A 1 176 ? -16.014 0.130 6.979 1.00 93.44 176 LEU A CA 1
ATOM 1338 C C . LEU A 1 176 ? -16.856 -1.114 7.273 1.00 93.44 176 LEU A C 1
ATOM 1340 O O . LEU A 1 176 ? -16.807 -2.091 6.526 1.00 93.44 176 LEU A O 1
ATOM 1344 N N . GLU A 1 177 ? -17.675 -1.049 8.326 1.00 90.88 177 GLU A N 1
ATOM 1345 C CA . GLU A 1 177 ? -18.666 -2.092 8.615 1.00 90.88 177 GLU A CA 1
ATOM 1346 C C . GLU A 1 177 ? -19.734 -2.160 7.517 1.00 90.88 177 GLU A C 1
ATOM 1348 O O . GLU A 1 177 ? -19.991 -3.229 6.966 1.00 90.88 177 GLU A O 1
ATOM 1353 N N . ASP A 1 178 ? -20.309 -1.008 7.154 1.00 93.31 178 ASP A N 1
ATOM 1354 C CA . ASP A 1 178 ? -21.171 -0.875 5.981 1.00 93.31 178 ASP A CA 1
ATOM 1355 C C . ASP A 1 178 ? -20.383 -0.281 4.813 1.00 93.31 178 ASP A C 1
ATOM 1357 O O . ASP A 1 178 ? -20.265 0.936 4.645 1.00 93.31 178 ASP A O 1
ATOM 1361 N N . ARG A 1 179 ? -19.857 -1.168 3.968 1.00 92.88 179 ARG A N 1
ATOM 1362 C CA . ARG A 1 179 ? -19.142 -0.775 2.751 1.00 92.88 179 ARG A CA 1
ATOM 1363 C C . ARG A 1 179 ? -20.037 -0.153 1.683 1.00 92.88 179 ARG A C 1
ATOM 1365 O O . ARG A 1 179 ? -19.503 0.450 0.764 1.00 92.88 179 ARG A O 1
ATOM 1372 N N . SER A 1 180 ? -21.364 -0.247 1.795 1.00 94.56 180 SER A N 1
ATOM 1373 C CA . SER A 1 180 ? -22.283 0.466 0.894 1.00 94.56 180 SER A CA 1
ATOM 1374 C C . SER A 1 180 ? -22.406 1.951 1.257 1.00 94.56 180 SER A C 1
ATOM 1376 O O . SER A 1 180 ? -22.819 2.759 0.427 1.00 94.56 180 SER A O 1
ATOM 1378 N N . ALA A 1 181 ? -22.026 2.330 2.482 1.00 92.44 181 ALA A N 1
ATOM 1379 C CA . ALA A 1 181 ? -22.116 3.702 2.974 1.00 92.44 181 ALA A CA 1
ATOM 1380 C C . ALA A 1 181 ? -20.881 4.566 2.654 1.00 92.44 181 ALA A C 1
ATOM 1382 O O . ALA A 1 181 ? -20.927 5.781 2.854 1.00 92.44 181 ALA A O 1
ATOM 1383 N N . GLY A 1 182 ? -19.779 3.986 2.162 1.00 92.94 182 GLY A N 1
ATOM 1384 C CA . GLY A 1 182 ? -18.555 4.749 1.915 1.00 92.94 182 GLY A CA 1
ATOM 1385 C C . GLY A 1 182 ? -17.372 3.937 1.394 1.00 92.94 182 GLY A C 1
ATOM 1386 O O . GLY A 1 182 ? -17.527 2.878 0.793 1.00 92.94 182 GLY A O 1
ATOM 1387 N N . ALA A 1 183 ? -16.169 4.469 1.611 1.00 95.44 183 ALA A N 1
ATOM 1388 C CA . ALA A 1 183 ? -14.911 3.855 1.208 1.00 95.44 183 ALA A CA 1
ATOM 1389 C C . ALA A 1 183 ? -14.084 3.417 2.421 1.00 95.44 183 ALA A C 1
ATOM 1391 O O . ALA A 1 183 ? -14.038 4.112 3.435 1.00 95.44 183 ALA A O 1
ATOM 1392 N N . ASN A 1 184 ? -13.374 2.300 2.278 1.00 97.00 184 ASN A N 1
ATOM 1393 C CA . ASN A 1 184 ? -12.271 1.963 3.170 1.00 97.00 184 ASN A CA 1
ATOM 1394 C C . ASN A 1 184 ? -11.172 3.027 3.040 1.00 97.00 184 ASN A C 1
ATOM 1396 O O . ASN A 1 184 ? -11.003 3.629 1.974 1.00 97.00 184 ASN A O 1
ATOM 1400 N N . LEU A 1 185 ? -10.406 3.224 4.108 1.00 96.62 185 LEU A N 1
ATOM 1401 C CA . LEU A 1 185 ? -9.388 4.268 4.198 1.00 96.62 185 LEU A CA 1
ATOM 1402 C C . LEU A 1 185 ? -8.018 3.649 4.459 1.00 96.62 185 LEU A C 1
ATOM 1404 O O . LEU A 1 185 ? -7.845 2.898 5.416 1.00 96.62 185 LEU A O 1
ATOM 1408 N N . PHE A 1 186 ? -7.044 4.009 3.636 1.00 96.62 186 PHE A N 1
ATOM 1409 C CA . PHE A 1 186 ? -5.630 3.833 3.921 1.00 96.62 186 PHE A CA 1
ATOM 1410 C C . PHE A 1 186 ? -5.090 5.101 4.584 1.00 96.62 186 PHE A C 1
ATOM 1412 O O . PHE A 1 186 ? -5.458 6.210 4.206 1.00 96.62 186 PHE A O 1
ATOM 1419 N N . ILE A 1 187 ? -4.200 4.950 5.558 1.00 96.19 187 ILE A N 1
ATOM 1420 C CA . ILE A 1 187 ? -3.379 6.051 6.069 1.00 96.19 187 ILE A CA 1
ATOM 1421 C C . ILE A 1 187 ? -1.930 5.605 6.017 1.00 96.19 187 ILE A C 1
ATOM 1423 O O . ILE A 1 187 ? -1.595 4.506 6.456 1.00 96.19 187 ILE A O 1
ATOM 1427 N N . GLU A 1 188 ? -1.086 6.474 5.484 1.00 95.38 188 GLU A N 1
ATOM 1428 C CA . GLU A 1 188 ? 0.321 6.208 5.237 1.00 95.38 188 GLU A CA 1
ATOM 1429 C C . GLU A 1 188 ? 1.151 7.333 5.839 1.00 95.38 188 GLU A C 1
ATOM 1431 O O . GLU A 1 188 ? 0.808 8.512 5.705 1.00 95.38 188 GLU A O 1
ATOM 1436 N N . ASP A 1 189 ? 2.257 6.967 6.471 1.00 96.25 189 ASP A N 1
ATOM 1437 C CA . ASP A 1 189 ? 3.245 7.922 6.947 1.00 96.25 189 ASP A CA 1
ATOM 1438 C C . ASP A 1 189 ? 4.646 7.356 6.733 1.00 96.25 189 ASP A C 1
ATOM 1440 O O . ASP A 1 189 ? 4.865 6.143 6.779 1.00 96.25 189 ASP A O 1
ATOM 1444 N N . ALA A 1 190 ? 5.598 8.237 6.472 1.00 97.06 190 ALA A N 1
ATOM 1445 C CA . ALA A 1 190 ? 6.987 7.874 6.276 1.00 97.06 190 ALA A CA 1
ATOM 1446 C C . ALA A 1 190 ? 7.869 9.042 6.692 1.00 97.06 190 ALA A C 1
ATOM 1448 O O . ALA A 1 190 ? 7.637 10.193 6.315 1.00 97.06 190 ALA A O 1
ATOM 1449 N N . ASN A 1 191 ? 8.893 8.753 7.487 1.00 97.31 191 ASN A N 1
ATOM 1450 C CA . ASN A 1 191 ? 9.825 9.776 7.926 1.00 97.31 191 ASN A CA 1
ATOM 1451 C C . ASN A 1 191 ? 11.154 9.157 8.368 1.00 97.31 191 ASN A C 1
ATOM 1453 O O . ASN A 1 191 ? 11.499 8.017 8.053 1.00 97.31 191 ASN A O 1
ATOM 1457 N N . THR A 1 192 ? 11.924 9.953 9.094 1.00 97.25 192 THR A N 1
ATOM 1458 C CA . THR A 1 192 ? 13.237 9.601 9.601 1.00 97.25 192 THR A CA 1
ATOM 1459 C C . THR A 1 192 ? 13.301 9.738 11.115 1.00 97.25 192 THR A C 1
ATOM 1461 O O . THR A 1 192 ? 12.524 10.488 11.710 1.00 97.25 192 THR A O 1
ATOM 1464 N N . CYS A 1 193 ? 14.242 9.027 11.735 1.00 96.75 193 CYS A N 1
ATOM 1465 C CA . CYS A 1 193 ? 14.661 9.274 13.114 1.00 96.75 193 CYS A CA 1
ATOM 1466 C C . CYS A 1 193 ? 16.165 9.608 13.147 1.00 96.75 193 CYS A C 1
ATOM 1468 O O . CYS A 1 193 ? 16.920 9.090 12.315 1.00 96.75 193 CYS A O 1
ATOM 1470 N N . PRO A 1 194 ? 16.623 10.450 14.092 1.00 95.88 194 PRO A N 1
ATOM 1471 C CA . PRO A 1 194 ? 18.042 10.747 14.288 1.00 95.88 194 PRO A CA 1
ATOM 1472 C C . PRO A 1 194 ? 18.914 9.492 14.405 1.00 95.88 194 PRO A C 1
ATOM 1474 O O . PRO A 1 194 ? 18.534 8.525 15.057 1.00 95.88 194 PRO A O 1
ATOM 1477 N N . ALA A 1 195 ? 20.093 9.505 13.778 1.00 96.31 195 ALA A N 1
ATOM 1478 C CA . ALA A 1 195 ? 20.978 8.338 13.688 1.00 96.31 195 ALA A CA 1
ATOM 1479 C C . ALA A 1 195 ? 21.553 7.858 15.029 1.00 96.31 195 ALA A C 1
ATOM 1481 O O . ALA A 1 195 ? 22.019 6.726 15.124 1.00 96.31 195 ALA A O 1
ATOM 1482 N N . ASP A 1 196 ? 21.574 8.732 16.031 1.00 97.12 196 ASP A N 1
ATOM 1483 C CA . ASP A 1 196 ? 22.076 8.467 17.376 1.00 97.12 196 ASP A CA 1
ATOM 1484 C C . ASP A 1 196 ? 21.056 7.755 18.274 1.00 97.12 196 ASP A C 1
ATOM 1486 O O . ASP A 1 196 ? 21.440 7.256 19.331 1.00 97.12 196 ASP A O 1
ATOM 1490 N N . MET A 1 197 ? 19.795 7.633 17.841 1.00 97.62 197 MET A N 1
ATOM 1491 C CA . MET A 1 197 ? 18.816 6.794 18.529 1.00 97.62 197 MET A CA 1
ATOM 1492 C C . MET A 1 197 ? 19.211 5.317 18.451 1.00 97.62 197 MET A C 1
ATOM 1494 O O . MET A 1 197 ? 19.537 4.781 17.386 1.00 97.62 197 MET A O 1
ATOM 1498 N N . SER A 1 198 ? 19.116 4.637 19.587 1.00 97.25 198 SER A N 1
ATOM 1499 C CA . SER A 1 198 ? 19.202 3.186 19.681 1.00 97.25 198 SER A CA 1
ATOM 1500 C C . SER A 1 198 ? 17.996 2.511 19.023 1.00 97.25 198 SER A C 1
ATOM 1502 O O . SER A 1 198 ? 16.921 3.091 18.872 1.00 97.25 198 SER A O 1
ATOM 1504 N N . TYR A 1 199 ? 18.145 1.230 18.685 1.00 95.75 199 TYR A N 1
ATOM 1505 C CA . TYR A 1 199 ? 17.053 0.435 18.119 1.00 95.75 199 TYR A CA 1
ATOM 1506 C C . TYR A 1 199 ? 15.798 0.414 19.013 1.00 95.75 199 TYR A C 1
ATOM 1508 O O . TYR A 1 199 ? 14.675 0.446 18.507 1.00 95.75 199 TYR A O 1
ATOM 1516 N N . GLN A 1 200 ? 15.978 0.389 20.339 1.00 97.75 200 GLN A N 1
ATOM 1517 C CA . GLN A 1 200 ? 14.857 0.412 21.280 1.00 97.75 200 GLN A CA 1
ATOM 1518 C C . GLN A 1 200 ? 14.131 1.760 21.245 1.00 97.75 200 GLN A C 1
ATOM 1520 O O . GLN A 1 200 ? 12.911 1.778 21.127 1.00 97.75 200 GLN A O 1
ATOM 1525 N N . GLU A 1 201 ? 14.864 2.877 21.255 1.00 98.06 201 GLU A N 1
ATOM 1526 C CA . GLU A 1 201 ? 14.264 4.215 21.164 1.00 98.06 201 GLU A CA 1
ATOM 1527 C C . GLU A 1 201 ? 13.500 4.405 19.848 1.00 98.06 201 GLU A C 1
ATOM 1529 O O . GLU A 1 201 ? 12.418 4.989 19.842 1.00 98.06 201 GLU A O 1
ATOM 1534 N N . VAL A 1 202 ? 14.024 3.880 18.733 1.00 97.44 202 VAL A N 1
ATOM 1535 C CA . VAL A 1 202 ? 13.311 3.889 17.444 1.00 97.44 202 VAL A CA 1
ATOM 1536 C C . VAL A 1 202 ? 12.043 3.043 17.524 1.00 97.44 202 VAL A C 1
ATOM 1538 O O . VAL A 1 202 ? 10.989 3.476 17.072 1.00 97.44 202 VAL A O 1
ATOM 1541 N N . THR A 1 203 ? 12.110 1.860 18.131 1.00 96.19 203 THR A N 1
ATOM 1542 C CA . THR A 1 203 ? 10.939 0.986 18.298 1.00 96.19 203 THR A CA 1
ATOM 1543 C C . THR A 1 203 ? 9.846 1.664 19.128 1.00 96.19 203 THR A C 1
ATOM 1545 O O . THR A 1 203 ? 8.678 1.646 18.738 1.00 96.19 203 THR A O 1
ATOM 1548 N N . ASP A 1 204 ? 10.213 2.310 20.234 1.00 96.75 204 ASP A N 1
ATOM 1549 C CA . ASP A 1 204 ? 9.274 3.033 21.097 1.00 96.75 204 ASP A CA 1
ATOM 1550 C C . ASP A 1 204 ? 8.656 4.232 20.361 1.00 96.75 204 ASP A C 1
ATOM 1552 O O . ASP A 1 204 ? 7.436 4.406 20.365 1.00 96.75 204 ASP A O 1
ATOM 1556 N N . PHE A 1 205 ? 9.471 4.990 19.621 1.00 97.00 205 PHE A N 1
ATOM 1557 C CA . PHE A 1 205 ? 8.997 6.071 18.756 1.00 97.00 205 PHE A CA 1
ATOM 1558 C C . PHE A 1 205 ? 7.989 5.585 17.699 1.00 97.00 205 PHE A C 1
ATOM 1560 O O . PHE A 1 205 ? 6.975 6.246 17.447 1.00 97.00 205 PHE A O 1
ATOM 1567 N N . LEU A 1 206 ? 8.237 4.432 17.072 1.00 96.19 206 LEU A N 1
ATOM 1568 C CA . LEU A 1 206 ? 7.333 3.865 16.070 1.00 96.19 206 LEU A CA 1
ATOM 1569 C C . LEU A 1 206 ? 6.030 3.360 16.697 1.00 96.19 206 LEU A C 1
ATOM 1571 O O . LEU A 1 206 ? 4.963 3.561 16.117 1.00 96.19 206 LEU A O 1
ATOM 1575 N N . ASN A 1 207 ? 6.080 2.789 17.903 1.00 94.50 207 ASN A N 1
ATOM 1576 C CA . ASN A 1 207 ? 4.879 2.408 18.649 1.00 94.50 207 ASN A CA 1
ATOM 1577 C C . ASN A 1 207 ? 3.980 3.619 18.947 1.00 94.50 207 ASN A C 1
ATOM 1579 O O . ASN A 1 207 ? 2.762 3.538 18.769 1.00 94.50 207 ASN A O 1
ATOM 1583 N N . ASP A 1 208 ? 4.565 4.756 19.330 1.00 95.19 208 ASP A N 1
ATOM 1584 C CA . ASP A 1 208 ? 3.829 6.011 19.524 1.00 95.19 208 ASP A CA 1
ATOM 1585 C C . ASP A 1 208 ? 3.295 6.581 18.205 1.00 95.19 208 ASP A C 1
ATOM 1587 O O . ASP A 1 208 ? 2.192 7.129 18.143 1.00 95.19 208 ASP A O 1
ATOM 1591 N N . THR A 1 209 ? 4.060 6.443 17.125 1.00 95.56 209 THR A N 1
ATOM 1592 C CA . THR A 1 209 ? 3.656 6.888 15.787 1.00 95.56 209 THR A CA 1
ATOM 1593 C C . THR A 1 209 ? 2.448 6.107 15.276 1.00 95.56 209 THR A C 1
ATOM 1595 O O . THR A 1 209 ? 1.507 6.717 14.767 1.00 95.56 209 THR A O 1
ATOM 1598 N N . LEU A 1 210 ? 2.392 4.791 15.515 1.00 93.69 210 LEU A N 1
ATOM 1599 C CA . LEU A 1 210 ? 1.212 3.982 15.199 1.00 93.69 210 LEU A CA 1
ATOM 1600 C C . LEU A 1 210 ? -0.056 4.540 15.863 1.00 93.69 210 LEU A C 1
ATOM 1602 O O . LEU A 1 210 ? -1.096 4.582 15.215 1.00 93.69 210 LEU A O 1
ATOM 1606 N N . ARG A 1 211 ? 0.029 5.040 17.106 1.00 94.19 211 ARG A N 1
ATOM 1607 C CA . ARG A 1 211 ? -1.116 5.671 17.796 1.00 94.19 211 ARG A CA 1
ATOM 1608 C C . ARG A 1 211 ? -1.589 6.948 17.121 1.00 94.19 211 ARG A C 1
ATOM 1610 O O . ARG A 1 211 ? -2.781 7.236 17.113 1.00 94.19 211 ARG A O 1
ATOM 1617 N N . LYS A 1 212 ? -0.663 7.737 16.578 1.00 95.38 212 LYS A N 1
ATOM 1618 C CA . LYS A 1 212 ? -0.994 8.976 15.861 1.00 95.38 212 LYS A CA 1
ATOM 1619 C C . LYS A 1 212 ? -1.684 8.665 14.536 1.00 95.38 212 LYS A C 1
ATOM 1621 O O . LYS A 1 212 ? -2.683 9.302 14.224 1.00 95.38 212 LYS A O 1
ATOM 1626 N N . ILE A 1 213 ? -1.201 7.647 13.825 1.00 94.88 213 ILE A N 1
ATOM 1627 C CA . ILE A 1 213 ? -1.806 7.147 12.586 1.00 94.88 213 ILE A CA 1
ATOM 1628 C C . ILE A 1 213 ? -3.225 6.627 12.844 1.00 94.88 213 ILE A C 1
ATOM 1630 O O . ILE A 1 213 ? -4.157 6.976 12.128 1.00 94.88 213 ILE A O 1
ATOM 1634 N N . THR A 1 214 ? -3.438 5.835 13.897 1.00 94.19 214 THR A N 1
ATOM 1635 C CA . THR A 1 214 ? -4.790 5.350 14.217 1.00 94.19 214 THR A CA 1
ATOM 1636 C C . THR A 1 214 ? -5.692 6.442 14.785 1.00 94.19 214 THR A C 1
ATOM 1638 O O . THR A 1 214 ? -6.900 6.383 14.582 1.00 94.19 214 THR A O 1
ATOM 1641 N N . ASN A 1 215 ? -5.139 7.471 15.434 1.00 93.88 215 ASN A N 1
ATOM 1642 C CA . ASN A 1 215 ? -5.899 8.668 15.793 1.00 93.88 215 ASN A CA 1
ATOM 1643 C C . ASN A 1 215 ? -6.363 9.445 14.552 1.00 93.88 215 ASN A C 1
ATOM 1645 O O . ASN A 1 215 ? -7.489 9.926 14.545 1.00 93.88 215 ASN A O 1
ATOM 1649 N N . SER A 1 216 ? -5.542 9.575 13.503 1.00 92.69 216 SER A N 1
ATOM 1650 C CA . SER A 1 216 ? -5.950 10.311 12.296 1.00 92.69 216 SER A CA 1
ATOM 1651 C C . SER A 1 216 ? -7.011 9.583 11.471 1.00 92.69 216 SER A C 1
ATOM 1653 O O . SER A 1 216 ? -7.690 10.217 10.679 1.00 92.69 216 SER A O 1
ATOM 1655 N N . VAL A 1 217 ? -7.168 8.270 11.654 1.00 87.25 217 VAL A N 1
ATOM 1656 C CA . VAL A 1 217 ? -8.266 7.487 11.061 1.00 87.25 217 VAL A CA 1
ATOM 1657 C C . VAL A 1 217 ? -9.630 7.856 11.653 1.00 87.25 217 VAL A C 1
ATOM 1659 O O . VAL A 1 217 ? -10.639 7.745 10.962 1.00 87.25 217 VAL A O 1
ATOM 1662 N N . VAL A 1 218 ? -9.678 8.212 12.940 1.00 85.75 218 VAL A N 1
ATOM 1663 C CA . VAL A 1 218 ? -10.936 8.355 13.700 1.00 85.75 218 VAL A CA 1
ATOM 1664 C C . VAL A 1 218 ? -11.388 9.809 13.871 1.00 85.75 218 VAL A C 1
ATOM 1666 O O . VAL A 1 218 ? -12.422 10.049 14.496 1.00 85.75 218 VAL A O 1
ATOM 1669 N N . LEU A 1 219 ? -10.600 10.760 13.358 1.00 82.69 219 LEU A N 1
ATOM 1670 C CA . LEU A 1 219 ? -10.874 12.201 13.330 1.00 82.69 219 LEU A CA 1
ATOM 1671 C C . LEU A 1 219 ? -11.404 12.619 11.956 1.00 82.69 219 LEU A C 1
ATOM 1673 O O . LEU A 1 219 ? -12.306 13.485 11.939 1.00 82.69 219 LEU A O 1
#

pLDDT: mean 93.82, std 8.42, range [35.34, 98.69]

Radius of gyration: 18.76 Å; chains: 1; bounding box: 65×31×45 Å

Foldseek 3Di:
DDPDPQLAQDLVVLVQQLDAPDPFAHAAQPDPDGNHNAHEDADAFFFFDDDCPPHDPVRLVVVRVQRRCQAQQHQHQEAEDADAFWAASSYDYQCVSPPPFPPCPVAFPDWQAAPVRDTDTDGDCVSRSVSSCVQQPHNVGGTHHHDRHHYHYDNDDDDDDDDPWAKGKDKDWADDPRRSVITIGMFIDIDIHGNPDDPVNVVVVVSVVVNVRSVVVRD

Secondary structure (DSSP, 8-state):
----------HHHHHHT---S-SSSB--TT-TT-SSS-EEE-----------TT--HHHHHHHHHHHHHHSSS--TT-EEEE--SEE-TTEEEBTTTBS--TTTTS-EEEEEEPTTS-EEEEE-THHHHHHHHHHHEETTEE-SPBPTT-EEEE--------SSSEEEEEEEEE--SSTTSS-EEEEEEEEEE-TTS-HHHHHHHHHHHHHHHHHHHH-

Sequence (219 aa):
MKSNSNYQYDPEAVINGAVGSEDDFCMGYLNPDASGNGYISTLKLSVGMVSVKNLDEVTEGIVSYDRCEANDAYIGQINMLTASSFCGLNGAVWGYDLALADKLRGNLLYNQPLPDGSSIPVYNVYSLLNATQRLFGMEDQRRFNPLPGAHVVCANKDITKKGPVWVWSAIALTILEDRSAGANLFIEDANTCPADMSYQEVTDFLNDTLRKITNSVVL